Protein AF-0000000079764089 (afdb_homodimer)

Solvent-accessible surface area (backbone atoms only — not comparable to full-atom values): 18444 Å² total; per-residue (Å²): 128,90,67,91,60,92,63,57,72,70,53,46,52,48,50,56,47,47,70,35,76,84,56,57,68,67,60,53,52,52,56,61,69,64,58,82,75,56,68,68,61,50,47,52,53,48,50,48,49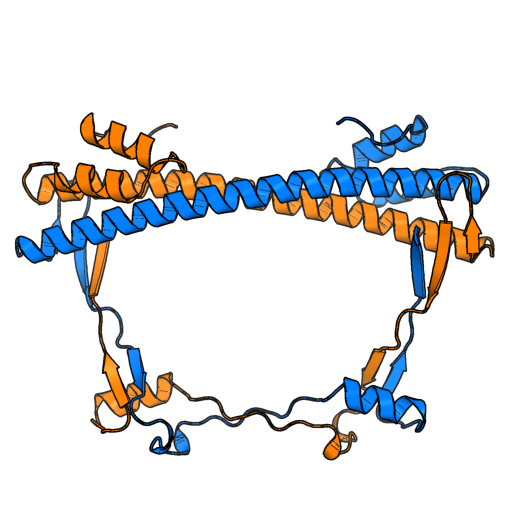,35,50,47,40,49,51,52,38,49,54,51,49,53,50,43,53,52,50,50,54,48,34,51,46,26,52,50,44,34,50,49,50,50,52,50,50,44,50,52,25,57,75,71,67,53,49,64,54,68,58,99,85,38,35,40,38,61,38,74,43,79,68,40,78,43,78,70,32,73,88,71,56,62,68,89,41,45,42,82,42,74,60,40,74,38,60,68,62,47,46,62,48,43,75,81,43,86,53,84,36,38,49,77,47,67,52,70,42,72,44,78,84,127,90,66,90,59,92,62,56,71,71,53,46,52,49,49,55,46,47,69,34,76,81,56,57,67,68,61,52,50,51,56,61,69,65,58,83,75,57,68,69,59,49,49,51,53,48,50,49,49,36,52,48,41,49,50,50,37,49,53,51,48,54,49,41,53,51,50,51,54,47,36,50,46,27,52,50,46,32,50,49,52,50,52,49,48,43,50,52,26,59,74,70,68,53,50,64,53,68,58,99,84,39,36,39,38,62,40,75,43,80,68,40,78,43,80,70,32,73,90,68,56,63,69,90,42,46,42,81,42,73,58,41,75,38,60,68,63,47,44,62,49,45,74,82,42,87,53,85,36,39,49,76,47,64,54,70,45,72,45,79,85

Organism: NCBI:txid410072

Sequence (322 aa):
MATLYELTEEYRQLLEMMEDDTVDPEVLQDTLEGVDGEIEAKADNCAKLIRELNGVTSVINEEIERLKARKDVISNNADRVKKYLEKAMIDTGKRKFKTALFGFNIQKNPASVVIDQEDKIPEEYWIKQDPKLDKALLKKWLKDNPEDFAHLEQSEGLRIRMATLYELTEEYRQLLEMMEDDTVDPEVLQDTLEGVDGEIEAKADNCAKLIRELNGVTSVINEEIERLKARKDVISNNADRVKKYLEKAMIDTGKRKFKTALFGFNIQKNPASVVIDQEDKIPEEYWIKQDPKLDKALLKKWLKDNPEDFAHLEQSEGLRIR

Structure (mmCIF, N/CA/C/O backbone):
data_AF-0000000079764089-model_v1
#
loop_
_entity.id
_entity.type
_entity.pdbx_description
1 polymer 'Siphovirus Gp157 family protein'
#
loop_
_atom_site.group_PDB
_atom_site.id
_atom_site.type_symbol
_atom_site.label_atom_id
_atom_site.label_alt_id
_atom_site.label_comp_id
_atom_site.label_asym_id
_atom_site.label_entity_id
_atom_site.label_seq_id
_atom_site.pdbx_PDB_ins_code
_atom_site.Cartn_x
_atom_site.Cartn_y
_atom_site.Cartn_z
_atom_site.occupancy
_atom_site.B_iso_or_equiv
_atom_site.auth_seq_id
_atom_site.auth_comp_id
_atom_site.auth_asym_id
_atom_site.auth_atom_id
_atom_site.pdbx_PDB_model_num
ATOM 1 N N . MET A 1 1 ? 24.359 -11.766 -6.41 1 61.53 1 MET A N 1
ATOM 2 C CA . MET A 1 1 ? 24.078 -12.141 -5.027 1 61.53 1 MET A CA 1
ATOM 3 C C . MET A 1 1 ? 24.422 -13.609 -4.781 1 61.53 1 MET A C 1
ATOM 5 O O . MET A 1 1 ? 24.438 -14.414 -5.715 1 61.53 1 MET A O 1
ATOM 9 N N . ALA A 1 2 ? 24.719 -13.844 -3.408 1 60.16 2 ALA A N 1
ATOM 10 C CA . ALA A 1 2 ? 25.078 -15.195 -3.008 1 60.16 2 ALA A CA 1
ATOM 11 C C . ALA A 1 2 ? 23.922 -16.156 -3.225 1 60.16 2 ALA A C 1
ATOM 13 O O . ALA A 1 2 ? 22.781 -15.852 -2.887 1 60.16 2 ALA A O 1
ATOM 14 N N . THR A 1 3 ? 24.188 -17.062 -4.176 1 73.94 3 THR A N 1
ATOM 15 C CA . THR A 1 3 ? 23.125 -18.016 -4.5 1 73.94 3 THR A CA 1
ATOM 16 C C . THR A 1 3 ? 22.938 -19.031 -3.377 1 73.94 3 THR A C 1
ATOM 18 O O . THR A 1 3 ? 23.891 -19.391 -2.701 1 73.94 3 THR A O 1
ATOM 21 N N . LEU A 1 4 ? 21.734 -19.328 -3.033 1 74.5 4 LEU A N 1
ATOM 22 C CA . LEU A 1 4 ? 21.359 -20.328 -2.051 1 74.5 4 LEU A CA 1
ATOM 23 C C . LEU A 1 4 ? 21.703 -21.734 -2.547 1 74.5 4 LEU A C 1
ATOM 25 O O . LEU A 1 4 ? 22.062 -22.609 -1.751 1 74.5 4 LEU A O 1
ATOM 29 N N . TYR A 1 5 ? 21.766 -21.828 -3.969 1 84.56 5 TYR A N 1
ATOM 30 C CA . TYR A 1 5 ? 21.953 -23.156 -4.562 1 84.56 5 TYR A CA 1
ATOM 31 C C . TYR A 1 5 ? 22.984 -23.094 -5.684 1 84.56 5 TYR A C 1
ATOM 33 O O . TYR A 1 5 ? 23.25 -22.031 -6.254 1 84.56 5 TYR A O 1
ATOM 41 N N . GLU A 1 6 ? 23.547 -24.266 -5.891 1 87.81 6 GLU A N 1
ATOM 42 C CA . GLU A 1 6 ? 24.375 -24.406 -7.082 1 87.81 6 GLU A CA 1
ATOM 43 C C . GLU A 1 6 ? 23.516 -24.609 -8.328 1 87.81 6 GLU A C 1
ATOM 45 O O . GLU A 1 6 ? 22.703 -25.531 -8.391 1 87.81 6 GLU A O 1
ATOM 50 N N . LEU A 1 7 ? 23.703 -23.688 -9.219 1 88.81 7 LEU A N 1
ATOM 51 C CA . LEU A 1 7 ? 22.953 -23.75 -10.469 1 88.81 7 LEU A CA 1
ATOM 52 C C . LEU A 1 7 ? 23.859 -24.141 -11.633 1 88.81 7 LEU A C 1
ATOM 54 O O . LEU A 1 7 ? 25.047 -23.828 -11.617 1 88.81 7 LEU A O 1
ATOM 58 N N . THR A 1 8 ? 23.266 -24.906 -12.555 1 87.56 8 THR A N 1
ATOM 59 C CA . THR A 1 8 ? 24.016 -25.125 -13.789 1 87.56 8 THR A CA 1
ATOM 60 C C . THR A 1 8 ? 24.25 -23.797 -14.523 1 87.56 8 THR A C 1
ATOM 62 O O . THR A 1 8 ? 23.609 -22.797 -14.219 1 87.56 8 THR A O 1
ATOM 65 N N . GLU A 1 9 ? 25.141 -23.812 -15.453 1 87.44 9 GLU A N 1
ATOM 66 C CA . GLU A 1 9 ? 25.469 -22.594 -16.188 1 87.44 9 GLU A CA 1
ATOM 67 C C . GLU A 1 9 ? 24.234 -22 -16.875 1 87.44 9 GLU A C 1
ATOM 69 O O . GLU A 1 9 ? 24.016 -20.797 -16.828 1 87.44 9 GLU A O 1
ATOM 74 N N . GLU A 1 10 ? 23.422 -22.859 -17.438 1 86.94 10 GLU A N 1
ATOM 75 C CA . GLU A 1 10 ? 22.234 -22.406 -18.156 1 86.94 10 GLU A CA 1
ATOM 76 C C . GLU A 1 10 ? 21.25 -21.734 -17.219 1 86.94 10 GLU A C 1
ATOM 78 O O . GLU A 1 10 ? 20.719 -20.672 -17.531 1 86.94 10 GLU A O 1
ATOM 83 N N . TYR A 1 11 ? 21.125 -22.266 -16.062 1 90 11 TYR A N 1
ATOM 84 C CA . TYR A 1 11 ? 20.156 -21.734 -15.117 1 90 11 TYR A CA 1
ATOM 85 C C . TYR A 1 11 ? 20.703 -20.5 -14.398 1 90 11 TYR A C 1
ATOM 87 O O . TYR A 1 11 ? 19.953 -19.625 -13.969 1 90 11 TYR A O 1
ATOM 95 N N . ARG A 1 12 ? 22 -20.469 -14.328 1 90.62 12 ARG A N 1
ATOM 96 C CA . ARG A 1 12 ? 22.625 -19.266 -13.781 1 90.62 12 ARG A CA 1
ATOM 97 C C . ARG A 1 12 ? 22.391 -18.062 -14.688 1 90.62 12 ARG A C 1
ATOM 99 O O . ARG A 1 12 ? 22.094 -16.969 -14.211 1 90.62 12 ARG A O 1
ATOM 106 N N . GLN A 1 13 ? 22.516 -18.297 -15.961 1 89.94 13 GLN A N 1
ATOM 107 C CA . GLN A 1 13 ? 22.234 -17.234 -16.922 1 89.94 13 GLN A CA 1
ATOM 108 C C . GLN A 1 13 ? 20.781 -16.812 -16.875 1 89.94 13 GLN A C 1
ATOM 110 O O . GLN A 1 13 ? 20.469 -15.617 -16.938 1 89.94 13 GLN A O 1
ATOM 115 N N . LEU A 1 14 ? 19.953 -17.766 -16.781 1 91.38 14 LEU A N 1
ATOM 116 C CA . LEU A 1 14 ? 18.531 -17.484 -16.688 1 91.38 14 LEU A CA 1
ATOM 117 C C . LEU A 1 14 ? 18.219 -16.656 -15.445 1 91.38 14 LEU A C 1
ATOM 119 O O . LEU A 1 14 ? 17.422 -15.719 -15.516 1 91.38 14 LEU A O 1
ATOM 123 N N . LEU A 1 15 ? 18.859 -17.016 -14.383 1 93 15 LEU A N 1
ATOM 124 C CA . LEU A 1 15 ? 18.672 -16.266 -13.141 1 93 15 LEU A CA 1
ATOM 125 C C . LEU A 1 15 ? 19.062 -14.797 -13.328 1 93 15 LEU A C 1
ATOM 127 O O . LEU A 1 15 ? 18.312 -13.898 -12.922 1 93 15 LEU A O 1
ATOM 131 N N . GLU A 1 16 ? 20.109 -14.609 -13.945 1 92.69 16 GLU A N 1
ATOM 132 C CA . GLU A 1 16 ? 20.594 -13.25 -14.188 1 92.69 16 GLU A CA 1
ATOM 133 C C . GLU A 1 16 ? 19.609 -12.469 -15.055 1 92.69 16 GLU A C 1
ATOM 135 O O . GLU A 1 16 ? 19.312 -11.305 -14.773 1 92.69 16 GLU A O 1
ATOM 140 N N . MET A 1 17 ? 19.109 -13.125 -16.016 1 92.56 17 MET A N 1
ATOM 141 C CA . MET A 1 17 ? 18.156 -12.492 -16.906 1 92.56 17 MET A CA 1
ATOM 142 C C . MET A 1 17 ? 16.859 -12.172 -16.172 1 92.56 17 MET A C 1
ATOM 144 O O . MET A 1 17 ? 16.25 -11.117 -16.391 1 92.56 17 MET A O 1
ATOM 148 N N . MET A 1 18 ? 16.438 -13.016 -15.273 1 93.62 18 MET A N 1
ATOM 149 C CA . MET A 1 18 ? 15.148 -12.898 -14.594 1 93.62 18 MET A CA 1
ATOM 150 C C . MET A 1 18 ? 15.203 -11.844 -13.492 1 93.62 18 MET A C 1
ATOM 152 O O . MET A 1 18 ? 14.172 -11.336 -13.055 1 93.62 18 MET A O 1
ATOM 156 N N . GLU A 1 19 ? 16.438 -11.586 -13.125 1 92.56 19 GLU A N 1
ATOM 157 C CA . GLU A 1 19 ? 16.625 -10.531 -12.133 1 92.56 19 GLU A CA 1
ATOM 158 C C . GLU A 1 19 ? 16.672 -9.156 -12.789 1 92.56 19 GLU A C 1
ATOM 160 O O . GLU A 1 19 ? 16.547 -8.133 -12.117 1 92.56 19 GLU A O 1
ATOM 165 N N . ASP A 1 20 ? 16.891 -9.305 -14.047 1 88.38 20 ASP A N 1
ATOM 166 C CA . ASP A 1 20 ? 16.953 -8.078 -14.828 1 88.38 20 ASP A CA 1
ATOM 167 C C . ASP A 1 20 ? 15.562 -7.668 -15.32 1 88.38 20 ASP A C 1
ATOM 169 O O . ASP A 1 20 ? 14.984 -8.336 -16.172 1 88.38 20 ASP A O 1
ATOM 173 N N . ASP A 1 21 ? 15.117 -6.559 -14.945 1 82.31 21 ASP A N 1
ATOM 174 C CA . ASP A 1 21 ? 13.734 -6.156 -15.211 1 82.31 21 ASP A CA 1
ATOM 175 C C . ASP A 1 21 ? 13.602 -5.559 -16.609 1 82.31 21 ASP A C 1
ATOM 177 O O . ASP A 1 21 ? 12.508 -5.148 -17 1 82.31 21 ASP A O 1
ATOM 181 N N . THR A 1 22 ? 14.68 -5.543 -17.344 1 86.75 22 THR A N 1
ATOM 182 C CA . THR A 1 22 ? 14.625 -4.992 -18.688 1 86.75 22 THR A CA 1
ATOM 183 C C . THR A 1 22 ? 14.477 -6.105 -19.719 1 86.75 22 THR A C 1
ATOM 185 O O . THR A 1 22 ? 14.266 -5.836 -20.906 1 86.75 22 THR A O 1
ATOM 188 N N . VAL A 1 23 ? 14.516 -7.355 -19.234 1 87.94 23 VAL A N 1
ATOM 189 C CA . VAL A 1 23 ? 14.453 -8.484 -20.141 1 87.94 23 VAL A CA 1
ATOM 190 C C . VAL A 1 23 ? 13 -8.836 -20.453 1 87.94 23 VAL A C 1
ATOM 192 O O . VAL A 1 23 ? 12.172 -8.898 -19.547 1 87.94 23 VAL A O 1
ATOM 195 N N . ASP A 1 24 ? 12.719 -9.094 -21.641 1 88.19 24 ASP A N 1
ATOM 196 C CA . ASP A 1 24 ? 11.391 -9.477 -22.109 1 88.19 24 ASP A CA 1
ATOM 197 C C . ASP A 1 24 ? 11 -10.859 -21.578 1 88.19 24 ASP A C 1
ATOM 199 O O . ASP A 1 24 ? 11.719 -11.836 -21.797 1 88.19 24 ASP A O 1
ATOM 203 N N . PRO A 1 25 ? 9.867 -10.938 -21.047 1 85.44 25 PRO A N 1
ATOM 204 C CA . PRO A 1 25 ? 9.406 -12.211 -20.484 1 85.44 25 PRO A CA 1
ATOM 205 C C . PRO A 1 25 ? 9.312 -13.312 -21.531 1 85.44 25 PRO A C 1
ATOM 207 O O . PRO A 1 25 ? 9.477 -14.492 -21.219 1 85.44 25 PRO A O 1
ATOM 210 N N . GLU A 1 26 ? 9.07 -12.953 -22.766 1 87.12 26 GLU A N 1
ATOM 211 C CA . GLU A 1 26 ? 8.969 -13.953 -23.828 1 87.12 26 GLU A CA 1
ATOM 212 C C . GLU A 1 26 ? 10.312 -14.625 -24.078 1 87.12 26 GLU A C 1
ATOM 214 O O . GLU A 1 26 ? 10.375 -15.812 -24.375 1 87.12 26 GLU A O 1
ATOM 219 N N . VAL A 1 27 ? 11.344 -13.836 -23.984 1 86.06 27 VAL A N 1
ATOM 220 C CA . VAL A 1 27 ? 12.695 -14.367 -24.156 1 86.06 27 VAL A CA 1
ATOM 221 C C . VAL A 1 27 ? 13.008 -15.367 -23.047 1 86.06 27 VAL A C 1
ATOM 223 O O . VAL A 1 27 ? 13.586 -16.422 -23.297 1 8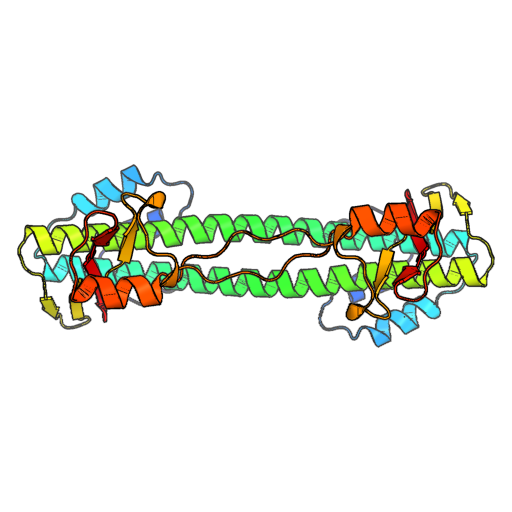6.06 27 VAL A O 1
ATOM 226 N N . LEU A 1 28 ? 12.539 -15.141 -21.906 1 86.94 28 LEU A N 1
ATOM 227 C CA . LEU A 1 28 ? 12.773 -15.992 -20.75 1 86.94 28 LEU A CA 1
ATOM 228 C C . LEU A 1 28 ? 12.062 -17.328 -20.906 1 86.94 28 LEU A C 1
ATOM 230 O O . LEU A 1 28 ? 12.633 -18.391 -20.625 1 86.94 28 LEU A O 1
ATOM 234 N N . GLN A 1 29 ? 10.852 -17.219 -21.438 1 85.94 29 GLN A N 1
ATOM 235 C CA . GLN A 1 29 ? 10.047 -18.422 -21.641 1 85.94 29 GLN A CA 1
ATOM 236 C C . GLN A 1 29 ? 10.695 -19.344 -22.656 1 85.94 29 GLN A C 1
ATOM 238 O O . GLN A 1 29 ? 10.758 -20.562 -22.453 1 85.94 29 GLN A O 1
ATOM 243 N N . ASP A 1 30 ? 11.258 -18.781 -23.688 1 87.06 30 ASP A N 1
ATOM 244 C CA . ASP A 1 30 ? 11.898 -19.562 -24.734 1 87.06 30 ASP A CA 1
ATOM 245 C C . ASP A 1 30 ? 13.141 -20.266 -24.219 1 87.06 30 ASP A C 1
ATOM 247 O O . ASP A 1 30 ? 13.391 -21.422 -24.547 1 87.06 30 ASP A O 1
ATOM 251 N N . THR A 1 31 ? 13.891 -19.547 -23.406 1 84.56 31 THR A N 1
ATOM 252 C CA . THR A 1 31 ? 15.109 -20.125 -22.828 1 84.56 31 THR A CA 1
ATOM 253 C C . THR A 1 31 ? 14.773 -21.281 -21.891 1 84.56 31 THR A C 1
ATOM 255 O O . THR A 1 31 ? 15.398 -22.328 -21.938 1 84.56 31 THR A O 1
ATOM 258 N N . LEU A 1 32 ? 13.719 -21.094 -21.156 1 86.94 32 LEU A N 1
ATOM 259 C CA . LEU A 1 32 ? 13.273 -22.094 -20.203 1 86.94 32 LEU A CA 1
ATOM 260 C C . LEU A 1 32 ? 12.797 -23.359 -20.906 1 86.94 32 LEU A C 1
ATOM 262 O O . LEU A 1 32 ? 13.133 -24.469 -20.5 1 86.94 32 LEU A O 1
ATOM 266 N N . GLU A 1 33 ? 12.062 -23.172 -22.031 1 87.31 33 GLU A N 1
ATOM 267 C CA . GLU A 1 33 ? 11.492 -24.297 -22.781 1 87.31 33 GLU A CA 1
ATOM 268 C C . GLU A 1 33 ? 12.57 -25.016 -23.578 1 87.31 33 GLU A C 1
ATOM 270 O O . GLU A 1 33 ? 12.383 -26.172 -23.984 1 87.31 33 GLU A O 1
ATOM 275 N N . GLY A 1 34 ? 13.648 -24.312 -23.797 1 83.94 34 GLY A N 1
ATOM 276 C CA . GLY A 1 34 ? 14.711 -24.875 -24.625 1 83.94 34 GLY A CA 1
ATOM 277 C C . GLY A 1 34 ? 15.664 -25.766 -23.844 1 83.94 34 GLY A C 1
ATOM 278 O O . GLY A 1 34 ? 16.516 -26.422 -24.422 1 83.94 34 GLY A O 1
ATOM 279 N N . VAL A 1 35 ? 15.438 -25.781 -22.562 1 79.06 35 VAL A N 1
ATOM 280 C CA . VAL A 1 35 ? 16.328 -26.594 -21.734 1 79.06 35 VAL A CA 1
ATOM 281 C C . VAL A 1 35 ? 15.906 -28.062 -21.797 1 79.06 35 VAL A C 1
ATOM 283 O O . VAL A 1 35 ? 14.727 -28.375 -21.656 1 79.06 35 VAL A O 1
ATOM 286 N N . ASP A 1 36 ? 16.859 -28.938 -22.172 1 79.69 36 ASP A N 1
ATOM 287 C CA . ASP A 1 36 ? 16.594 -30.375 -22.266 1 79.69 36 ASP A CA 1
ATOM 288 C C . ASP A 1 36 ? 16.906 -31.078 -20.938 1 79.69 36 ASP A C 1
ATOM 290 O O . ASP A 1 36 ? 17.609 -30.531 -20.094 1 79.69 36 ASP A O 1
ATOM 294 N N . GLY A 1 37 ? 16.234 -32.312 -20.781 1 83.88 37 GLY A N 1
ATOM 295 C CA . GLY A 1 37 ? 16.531 -33.125 -19.609 1 83.88 37 GLY A CA 1
ATOM 296 C C . GLY A 1 37 ? 15.336 -33.875 -19.078 1 83.88 37 GLY A C 1
ATOM 297 O O . GLY A 1 37 ? 14.211 -33.656 -19.547 1 83.88 37 GLY A O 1
ATOM 298 N N . GLU A 1 38 ? 15.688 -34.812 -18.172 1 91.88 38 GLU A N 1
ATOM 299 C CA . GLU A 1 38 ? 14.641 -35.531 -17.484 1 91.88 38 GLU A CA 1
ATOM 300 C C . GLU A 1 38 ? 13.836 -34.625 -16.562 1 91.88 38 GLU A C 1
ATOM 302 O O . GLU A 1 38 ? 14.352 -33.625 -16.078 1 91.88 38 GLU A O 1
ATOM 307 N N . ILE A 1 39 ? 12.617 -34.906 -16.375 1 94.56 39 ILE A N 1
ATOM 308 C CA . ILE A 1 39 ? 11.688 -34.062 -15.633 1 94.56 39 ILE A CA 1
ATOM 309 C C . ILE A 1 39 ? 12.227 -33.812 -14.227 1 94.56 39 ILE A C 1
ATOM 311 O O . ILE A 1 39 ? 12.086 -32.719 -13.688 1 94.56 39 ILE A O 1
ATOM 315 N N . GLU A 1 40 ? 12.875 -34.781 -13.617 1 95.88 40 GLU A N 1
ATOM 316 C CA . GLU A 1 40 ? 13.406 -34.625 -12.258 1 95.88 40 GLU A CA 1
ATOM 317 C C . GLU A 1 40 ? 14.508 -33.562 -12.211 1 95.88 40 GLU A C 1
ATOM 319 O O . GLU A 1 40 ? 14.562 -32.75 -11.281 1 95.88 40 GLU A O 1
ATOM 324 N N . ALA A 1 41 ? 15.352 -33.625 -13.188 1 93.31 41 ALA A N 1
ATOM 325 C CA . ALA A 1 41 ? 16.438 -32.656 -13.273 1 93.31 41 ALA A CA 1
ATOM 326 C C . ALA A 1 41 ? 15.891 -31.25 -13.539 1 93.31 41 ALA A C 1
ATOM 328 O O . ALA A 1 41 ? 16.328 -30.281 -12.914 1 93.31 41 ALA A O 1
ATOM 329 N N . LYS A 1 42 ? 14.93 -31.172 -14.43 1 93.5 42 LYS A N 1
ATOM 330 C CA . LYS A 1 42 ? 14.297 -29.891 -14.734 1 93.5 42 LYS A CA 1
ATOM 331 C C . LYS A 1 42 ? 13.602 -29.312 -13.508 1 93.5 42 LYS A C 1
ATOM 333 O O . LYS A 1 42 ? 13.727 -28.125 -13.227 1 93.5 42 LYS A O 1
ATOM 338 N N . ALA A 1 43 ? 12.93 -30.156 -12.836 1 96.94 43 ALA A N 1
ATOM 339 C CA . ALA A 1 43 ? 12.18 -29.734 -11.664 1 96.94 43 ALA A CA 1
ATOM 340 C C . ALA A 1 43 ? 13.109 -29.188 -10.578 1 96.94 43 ALA A C 1
ATOM 342 O O . ALA A 1 43 ? 12.844 -28.141 -10 1 96.94 43 ALA A O 1
ATOM 343 N N . ASP A 1 44 ? 14.172 -29.844 -10.312 1 96 44 ASP A N 1
ATOM 344 C CA . ASP A 1 44 ? 15.133 -29.406 -9.312 1 96 44 ASP A CA 1
ATOM 345 C C . ASP A 1 44 ? 15.695 -28.031 -9.672 1 96 44 ASP A C 1
ATOM 347 O O . ASP A 1 44 ? 15.766 -27.141 -8.82 1 96 44 ASP A O 1
ATOM 351 N N . ASN A 1 45 ? 16.094 -27.875 -10.906 1 94.56 45 ASN A N 1
ATOM 352 C CA . ASN A 1 45 ? 16.672 -26.609 -11.344 1 94.56 45 ASN A CA 1
ATOM 353 C C . ASN A 1 45 ? 15.648 -25.484 -11.297 1 94.56 45 ASN A C 1
ATOM 355 O O . ASN A 1 45 ? 15.977 -24.359 -10.914 1 94.56 45 ASN A O 1
ATOM 359 N N . CYS A 1 46 ? 14.445 -25.766 -11.672 1 96.19 46 CYS A N 1
ATOM 360 C CA . CYS A 1 46 ? 13.391 -24.766 -11.586 1 96.19 46 CYS A CA 1
ATOM 361 C C . CYS A 1 46 ? 13.125 -24.375 -10.141 1 96.19 46 CYS A C 1
ATOM 363 O O . CYS A 1 46 ? 12.961 -23.188 -9.836 1 96.19 46 CYS A O 1
ATOM 365 N N . ALA A 1 47 ? 13.109 -25.328 -9.273 1 97.62 47 ALA A N 1
ATOM 366 C CA . ALA A 1 47 ? 12.883 -25.062 -7.859 1 97.62 47 ALA A CA 1
ATOM 367 C C . ALA A 1 47 ? 13.977 -24.172 -7.285 1 97.62 47 ALA A C 1
ATOM 369 O O . ALA A 1 47 ? 13.695 -23.219 -6.547 1 97.62 47 ALA A O 1
ATOM 370 N N . LYS A 1 48 ? 15.203 -24.578 -7.652 1 96.81 48 LYS A N 1
ATOM 371 C CA . LYS A 1 48 ? 16.312 -23.75 -7.215 1 96.81 48 LYS A CA 1
ATOM 372 C C . LYS A 1 48 ? 16.188 -22.312 -7.727 1 96.81 48 LYS A C 1
ATOM 374 O O . LYS A 1 48 ? 16.422 -21.359 -6.984 1 96.81 48 LYS A O 1
ATOM 379 N N . LEU A 1 49 ? 15.82 -22.172 -8.969 1 95.69 49 LEU A N 1
ATOM 380 C CA . LEU A 1 49 ? 15.633 -20.859 -9.586 1 95.69 49 LEU A CA 1
ATOM 381 C C . LEU A 1 49 ? 14.562 -20.062 -8.859 1 95.69 49 LEU A C 1
ATOM 383 O O . LEU A 1 49 ? 14.766 -18.891 -8.523 1 95.69 49 LEU A O 1
ATOM 387 N N . ILE A 1 50 ? 13.461 -20.641 -8.594 1 97.31 50 ILE A N 1
ATOM 388 C CA . ILE A 1 50 ? 12.344 -20 -7.91 1 97.31 50 ILE A CA 1
ATOM 389 C C . ILE A 1 50 ? 12.789 -19.531 -6.523 1 97.31 50 ILE A C 1
ATOM 391 O O . ILE A 1 50 ? 12.492 -18.406 -6.121 1 97.31 50 ILE A O 1
ATOM 395 N N . ARG A 1 51 ? 13.508 -20.422 -5.836 1 96.94 51 ARG A N 1
ATOM 396 C CA . ARG A 1 51 ? 13.992 -20.078 -4.504 1 96.94 51 ARG A CA 1
ATOM 397 C C . ARG A 1 51 ? 14.93 -18.875 -4.555 1 96.94 51 ARG A C 1
ATOM 399 O O . ARG A 1 51 ? 14.875 -18 -3.688 1 96.94 51 ARG A O 1
ATOM 406 N N . GLU A 1 52 ? 15.797 -18.906 -5.547 1 96.75 52 GLU A N 1
ATOM 407 C CA . GLU A 1 52 ? 16.719 -17.781 -5.711 1 96.75 52 GLU A CA 1
ATOM 408 C C . GLU A 1 52 ? 15.961 -16.484 -5.969 1 96.75 52 GLU A C 1
ATOM 410 O O . GLU A 1 52 ? 16.25 -15.453 -5.348 1 96.75 52 GLU A O 1
ATOM 415 N N . LEU A 1 53 ? 15.039 -16.531 -6.828 1 96.69 53 LEU A N 1
ATOM 416 C CA . LEU A 1 53 ? 14.258 -15.344 -7.176 1 96.69 53 LEU A CA 1
ATOM 417 C C . LEU A 1 53 ? 13.469 -14.844 -5.969 1 96.69 53 LEU A C 1
ATOM 419 O O . LEU A 1 53 ? 13.398 -13.633 -5.727 1 96.69 53 LEU A O 1
ATOM 423 N N . ASN A 1 54 ? 12.93 -15.758 -5.219 1 97.06 54 ASN A N 1
ATOM 424 C CA . ASN A 1 54 ? 12.195 -15.383 -4.016 1 97.06 54 ASN A CA 1
ATOM 425 C C . ASN A 1 54 ? 13.109 -14.758 -2.969 1 97.06 54 ASN A C 1
ATOM 427 O O . ASN A 1 54 ? 12.703 -13.875 -2.223 1 97.06 54 ASN A O 1
ATOM 431 N N . GLY A 1 55 ? 14.305 -15.32 -2.906 1 95.44 55 GLY A N 1
ATOM 432 C CA . GLY A 1 55 ? 15.305 -14.711 -2.043 1 95.44 55 GLY A CA 1
ATOM 433 C C . GLY A 1 55 ? 15.578 -13.258 -2.391 1 95.44 55 GLY A C 1
ATOM 434 O O . GLY A 1 55 ? 15.641 -12.406 -1.503 1 95.44 55 GLY A O 1
ATOM 435 N N . VAL A 1 56 ? 15.664 -13.016 -3.65 1 95 56 VAL A N 1
ATOM 436 C CA . VAL A 1 56 ? 15.898 -11.664 -4.129 1 95 56 VAL A CA 1
ATOM 437 C C . VAL A 1 56 ? 14.719 -10.766 -3.762 1 95 56 VAL A C 1
ATOM 439 O O . VAL A 1 56 ? 14.898 -9.672 -3.223 1 95 56 VAL A O 1
ATOM 442 N N . THR A 1 57 ? 13.516 -11.234 -4.031 1 97.12 57 THR A N 1
ATOM 443 C CA . THR A 1 57 ? 12.32 -10.445 -3.756 1 97.12 57 THR A CA 1
ATOM 444 C C . THR A 1 57 ? 12.188 -10.164 -2.262 1 97.12 57 THR A C 1
ATOM 446 O O . THR A 1 57 ? 11.75 -9.078 -1.867 1 97.12 57 THR A O 1
ATOM 449 N N . SER A 1 58 ? 12.586 -11.102 -1.45 1 97.62 58 SER A N 1
ATOM 450 C CA . SER A 1 58 ? 12.539 -10.922 -0.003 1 97.62 58 SER A CA 1
ATOM 451 C C . SER A 1 58 ? 13.469 -9.797 0.444 1 97.62 58 SER A C 1
ATOM 453 O O . SER A 1 58 ? 13.094 -8.977 1.282 1 97.62 58 SER A O 1
ATOM 455 N N . VAL A 1 59 ? 14.641 -9.82 -0.133 1 96.75 59 VAL A N 1
ATOM 456 C CA . VAL A 1 59 ? 15.625 -8.797 0.206 1 96.75 59 VAL A CA 1
ATOM 457 C C . VAL A 1 59 ? 15.117 -7.422 -0.229 1 96.75 59 VAL A C 1
ATOM 459 O O . VAL A 1 59 ? 15.219 -6.449 0.522 1 96.75 59 VAL A O 1
ATOM 462 N N . ILE A 1 60 ? 14.539 -7.371 -1.42 1 97.81 60 ILE A N 1
ATOM 463 C CA . ILE A 1 60 ? 14 -6.117 -1.935 1 97.81 60 ILE A CA 1
ATOM 464 C C . ILE A 1 60 ? 12.867 -5.633 -1.027 1 97.81 60 ILE A C 1
ATOM 466 O O . ILE A 1 60 ? 12.805 -4.449 -0.692 1 97.81 60 ILE A O 1
ATOM 470 N N . ASN A 1 61 ? 12.047 -6.539 -0.617 1 98.38 61 ASN A N 1
ATOM 471 C CA . ASN A 1 61 ? 10.93 -6.188 0.254 1 98.38 61 ASN A CA 1
ATOM 472 C C . ASN A 1 61 ? 11.414 -5.629 1.59 1 98.38 61 ASN A C 1
ATOM 474 O O . ASN A 1 61 ? 10.836 -4.676 2.115 1 98.38 61 ASN A O 1
ATOM 478 N N . GLU A 1 62 ? 12.414 -6.242 2.15 1 98.38 62 GLU A N 1
ATOM 479 C CA . GLU A 1 62 ? 12.984 -5.738 3.393 1 98.38 62 GLU A CA 1
ATOM 480 C C . GLU A 1 62 ? 13.484 -4.305 3.229 1 98.38 62 GLU A C 1
ATOM 482 O O . GLU A 1 62 ? 13.297 -3.471 4.117 1 98.38 62 GLU A O 1
ATOM 487 N N . GLU A 1 63 ? 14.094 -4.039 2.09 1 98.44 63 GLU A N 1
ATOM 488 C CA . GLU A 1 63 ? 14.578 -2.689 1.823 1 98.44 63 GLU A CA 1
ATOM 489 C C . GLU A 1 63 ? 13.422 -1.707 1.667 1 98.44 63 GLU A C 1
ATOM 491 O O . GLU A 1 63 ? 13.492 -0.576 2.152 1 98.44 63 GLU A O 1
ATOM 496 N N . ILE A 1 64 ? 12.383 -2.131 1.016 1 98.69 64 ILE A N 1
ATOM 497 C CA . ILE A 1 64 ? 11.211 -1.288 0.841 1 98.69 64 ILE A CA 1
ATOM 498 C C . ILE A 1 64 ? 10.633 -0.914 2.207 1 98.69 64 ILE A C 1
ATOM 500 O O . ILE A 1 64 ? 10.32 0.252 2.453 1 98.69 64 ILE A O 1
ATOM 504 N N . GLU A 1 65 ? 10.578 -1.87 3.072 1 98.56 65 GLU A N 1
ATOM 505 C CA . GLU A 1 65 ? 10.039 -1.622 4.406 1 98.56 65 GLU A CA 1
ATOM 506 C C . GLU A 1 65 ? 10.93 -0.665 5.191 1 98.56 65 GLU A C 1
ATOM 508 O O . GLU A 1 65 ? 10.438 0.199 5.918 1 98.56 65 GLU A O 1
ATOM 513 N N . ARG A 1 66 ? 12.227 -0.847 5.008 1 97.69 66 ARG A N 1
ATOM 514 C CA . ARG A 1 66 ? 13.18 0.051 5.656 1 97.69 66 ARG A CA 1
ATOM 515 C C . ARG A 1 66 ? 13.008 1.481 5.152 1 97.69 66 ARG A C 1
ATOM 517 O O . ARG A 1 66 ? 12.984 2.424 5.949 1 97.69 66 ARG A O 1
ATOM 524 N N . LEU A 1 67 ? 12.883 1.657 3.928 1 98.12 67 LEU A N 1
ATOM 525 C CA . LEU A 1 67 ? 12.742 2.975 3.316 1 98.12 67 LEU A CA 1
ATOM 526 C C . LEU A 1 67 ? 11.414 3.613 3.703 1 98.12 67 LEU A C 1
ATOM 528 O O . LEU A 1 67 ? 11.344 4.824 3.934 1 98.12 67 LEU A O 1
ATOM 532 N N . LYS A 1 68 ? 10.352 2.785 3.77 1 98.12 68 LYS A N 1
ATOM 533 C CA . LYS A 1 68 ? 9.047 3.295 4.191 1 98.12 68 LYS A CA 1
ATOM 534 C C . LYS A 1 68 ? 9.109 3.844 5.613 1 98.12 68 LYS A C 1
ATOM 536 O O . LYS A 1 68 ? 8.562 4.914 5.895 1 98.12 68 LYS A O 1
ATOM 541 N N . ALA A 1 69 ? 9.766 3.096 6.484 1 96.94 69 ALA A N 1
ATOM 542 C CA . ALA A 1 69 ? 9.914 3.537 7.867 1 96.94 69 ALA A CA 1
ATOM 543 C C . ALA A 1 69 ? 10.672 4.859 7.941 1 96.94 69 ALA A C 1
ATOM 545 O O . ALA A 1 69 ? 10.281 5.766 8.688 1 96.94 69 ALA A O 1
ATOM 546 N N . ARG A 1 70 ? 11.734 4.969 7.18 1 96.56 70 ARG A N 1
ATOM 547 C CA . ARG A 1 70 ? 12.523 6.195 7.125 1 96.56 70 ARG A CA 1
ATOM 548 C C . ARG A 1 70 ? 11.695 7.359 6.594 1 96.56 70 ARG A C 1
ATOM 550 O O . ARG A 1 70 ? 11.719 8.453 7.16 1 96.56 70 ARG A O 1
ATOM 557 N N . LYS A 1 71 ? 10.953 7.094 5.551 1 97.44 71 LYS A N 1
ATOM 558 C CA . LYS A 1 71 ? 10.102 8.109 4.953 1 97.44 71 LYS A CA 1
ATOM 559 C C . LYS A 1 71 ? 9.07 8.625 5.957 1 97.44 71 LYS A C 1
ATOM 561 O O . LYS A 1 71 ? 8.836 9.828 6.055 1 97.44 71 LYS A O 1
ATOM 566 N N . ASP A 1 72 ? 8.492 7.719 6.691 1 96.81 72 ASP A N 1
ATOM 567 C CA . ASP A 1 72 ? 7.461 8.078 7.664 1 96.81 72 ASP A CA 1
ATOM 568 C C . ASP A 1 72 ? 8.023 8.984 8.758 1 96.81 72 ASP A C 1
ATOM 570 O O . ASP A 1 72 ? 7.391 9.969 9.141 1 96.81 72 ASP A O 1
ATOM 574 N N . VAL A 1 73 ? 9.203 8.648 9.219 1 95.38 73 VAL A N 1
ATOM 575 C CA . VAL A 1 73 ? 9.828 9.438 10.273 1 95.38 73 VAL A CA 1
ATOM 576 C C . VAL A 1 73 ? 10.102 10.852 9.758 1 95.38 73 VAL A C 1
ATOM 578 O O . VAL A 1 73 ? 9.773 11.836 10.43 1 95.38 73 VAL A O 1
ATOM 581 N N . ILE A 1 74 ? 10.602 10.953 8.594 1 96 74 ILE A N 1
ATOM 582 C CA . ILE A 1 74 ? 10.977 12.25 8.031 1 96 74 ILE A CA 1
ATOM 583 C C . ILE A 1 74 ? 9.719 13.07 7.746 1 96 74 ILE A C 1
ATOM 585 O O . ILE A 1 74 ? 9.672 14.266 8.047 1 96 74 ILE A O 1
ATOM 589 N N . SER A 1 75 ? 8.742 12.367 7.203 1 97.06 75 SER A N 1
ATOM 590 C CA . SER A 1 75 ? 7.473 13.047 6.934 1 97.06 75 SER A CA 1
ATOM 591 C C . SER A 1 75 ? 6.828 13.547 8.227 1 97.06 75 SER A C 1
ATOM 593 O O . SER A 1 75 ? 6.297 14.656 8.266 1 97.06 75 SER A O 1
ATOM 595 N N . ASN A 1 76 ? 6.93 12.766 9.227 1 96.12 76 ASN A N 1
ATOM 596 C CA . ASN A 1 76 ? 6.391 13.164 10.523 1 96.12 76 ASN A CA 1
ATOM 597 C C . ASN A 1 76 ? 7.148 14.352 11.109 1 96.12 76 ASN A C 1
ATOM 599 O O . ASN A 1 76 ? 6.555 15.211 11.766 1 96.12 76 ASN A O 1
ATOM 603 N N . ASN A 1 77 ? 8.445 14.359 10.906 1 95.06 77 ASN A N 1
ATOM 604 C CA . ASN A 1 77 ? 9.242 15.492 11.367 1 95.06 77 ASN A CA 1
ATOM 605 C C . ASN A 1 77 ? 8.852 16.781 10.656 1 95.06 77 ASN A C 1
ATOM 607 O O . ASN A 1 77 ? 8.773 17.844 11.273 1 95.06 77 ASN A O 1
ATOM 611 N N . ALA A 1 78 ? 8.547 16.672 9.391 1 96.06 78 ALA A N 1
ATOM 612 C CA . ALA A 1 78 ? 8.078 17.828 8.641 1 96.06 78 ALA A CA 1
ATOM 613 C C . ALA A 1 78 ? 6.75 18.344 9.188 1 96.06 78 ALA A C 1
ATOM 615 O O . ALA A 1 78 ? 6.555 19.547 9.336 1 96.06 78 ALA A O 1
ATOM 616 N N . ASP A 1 79 ? 5.949 17.422 9.539 1 96.06 79 ASP A N 1
ATOM 617 C CA . ASP A 1 79 ? 4.648 17.766 10.109 1 96.06 79 ASP A CA 1
ATOM 618 C C . ASP A 1 79 ? 4.809 18.453 11.461 1 96.06 79 ASP A C 1
ATOM 620 O O . ASP A 1 79 ? 4.066 19.375 11.789 1 96.06 79 ASP A O 1
ATOM 624 N N . ARG A 1 80 ? 5.766 18.016 12.219 1 94.94 80 ARG A N 1
ATOM 625 C CA . ARG A 1 80 ? 6.039 18.609 13.516 1 94.94 80 ARG A CA 1
ATOM 626 C C . ARG A 1 80 ? 6.516 20.062 13.359 1 94.94 80 ARG A C 1
ATOM 628 O O . ARG A 1 80 ? 6.113 20.938 14.125 1 94.94 80 ARG A O 1
ATOM 635 N N . VAL A 1 81 ? 7.359 20.297 12.445 1 96 81 VAL A N 1
ATOM 636 C CA . VAL A 1 81 ? 7.848 21.641 12.188 1 96 81 VAL A CA 1
ATOM 637 C C . VAL A 1 81 ? 6.684 22.547 11.789 1 96 81 VAL A C 1
ATOM 639 O O . VAL A 1 81 ? 6.582 23.688 12.258 1 96 81 VAL A O 1
ATOM 642 N N . LYS A 1 82 ? 5.844 22 10.961 1 97.25 82 LYS A N 1
ATOM 643 C CA . LYS A 1 82 ? 4.68 22.75 10.516 1 97.25 82 LYS A CA 1
ATOM 644 C C . LYS A 1 82 ? 3.773 23.109 11.695 1 97.25 82 LYS A C 1
ATOM 646 O O . LYS A 1 82 ? 3.322 24.25 11.812 1 97.25 82 LYS A O 1
ATOM 651 N N . LYS A 1 83 ? 3.539 22.172 12.57 1 95.88 83 LYS A N 1
ATOM 652 C CA . LYS A 1 83 ? 2.701 22.406 13.742 1 95.88 83 LYS A CA 1
ATOM 653 C C . LYS A 1 83 ? 3.34 23.422 14.68 1 95.88 83 LYS A C 1
ATOM 655 O O . LYS A 1 83 ? 2.645 24.25 15.273 1 95.88 83 LYS A O 1
ATOM 660 N N . TYR A 1 84 ? 4.633 23.344 14.781 1 95.19 84 TYR A N 1
ATOM 661 C CA . TYR A 1 84 ? 5.371 24.312 15.586 1 95.19 84 TYR A CA 1
ATOM 662 C C . TYR A 1 84 ? 5.188 25.719 15.055 1 95.19 84 TYR A C 1
ATOM 664 O O . TYR A 1 84 ? 4.906 26.656 15.82 1 95.19 84 TYR A O 1
ATOM 672 N N . LEU A 1 85 ? 5.352 25.844 13.805 1 96.88 85 LEU A N 1
ATOM 673 C CA . LEU A 1 85 ? 5.238 27.172 13.188 1 96.88 85 LEU A CA 1
ATOM 674 C C . LEU A 1 85 ? 3.82 27.703 13.312 1 96.88 85 LEU A C 1
ATOM 676 O O . LEU A 1 85 ? 3.627 28.891 13.617 1 96.88 85 LEU A O 1
ATOM 680 N N . GLU A 1 86 ? 2.873 26.812 13.125 1 97.69 86 GLU A N 1
ATOM 681 C CA . GLU A 1 86 ? 1.475 27.188 13.305 1 97.69 86 GLU A CA 1
ATOM 682 C C . GLU A 1 86 ? 1.229 27.75 14.703 1 97.69 86 GLU A C 1
ATOM 684 O O . GLU A 1 86 ? 0.625 28.812 14.852 1 97.69 86 GLU A O 1
ATOM 689 N N . LYS A 1 87 ? 1.71 27.094 15.695 1 95.31 87 LYS A N 1
ATOM 690 C CA . LYS A 1 87 ? 1.564 27.531 17.078 1 95.31 87 LYS A CA 1
ATOM 691 C C . LYS A 1 87 ? 2.266 28.875 17.297 1 95.31 87 LYS A C 1
ATOM 693 O O . LYS A 1 87 ? 1.728 29.75 17.969 1 95.31 87 LYS A O 1
ATOM 698 N N . ALA A 1 88 ? 3.482 29.031 16.75 1 94.88 88 ALA A N 1
ATOM 699 C CA . ALA A 1 88 ? 4.238 30.281 16.891 1 94.88 88 ALA A CA 1
ATOM 700 C C . ALA A 1 88 ? 3.482 31.453 16.266 1 94.88 88 ALA A C 1
ATOM 702 O O . ALA A 1 88 ? 3.445 32.531 16.828 1 94.88 88 ALA A O 1
ATOM 703 N N . MET A 1 89 ? 2.848 31.188 15.133 1 97.38 89 MET A N 1
ATOM 704 C CA . MET A 1 89 ? 2.074 32.219 14.445 1 97.38 89 MET A CA 1
ATOM 705 C C . MET A 1 89 ? 0.855 32.625 15.266 1 97.38 89 MET A C 1
ATOM 707 O O . MET A 1 89 ? 0.557 33.812 15.398 1 97.38 89 MET A O 1
ATOM 711 N N . ILE A 1 90 ? 0.204 31.641 15.883 1 96.5 90 ILE A N 1
ATOM 712 C CA . ILE A 1 90 ? -0.971 31.906 16.703 1 96.5 90 ILE A CA 1
ATOM 713 C C . ILE A 1 90 ? -0.561 32.656 17.984 1 96.5 90 ILE A C 1
ATOM 715 O O . ILE A 1 90 ? -1.188 33.656 18.344 1 96.5 90 ILE A O 1
ATOM 719 N N . ASP A 1 91 ? 0.541 32.281 18.547 1 94.06 91 ASP A N 1
ATOM 720 C CA . ASP A 1 91 ? 1.015 32.875 19.797 1 94.06 91 ASP A CA 1
ATOM 721 C C . ASP A 1 91 ? 1.435 34.312 19.594 1 94.06 91 ASP A C 1
ATOM 723 O O . ASP A 1 91 ? 1.277 35.156 20.5 1 94.06 91 ASP A O 1
ATOM 727 N N . THR A 1 92 ? 1.938 34.656 18.438 1 94.5 92 THR A N 1
ATOM 728 C CA . THR A 1 92 ? 2.424 36 18.156 1 94.5 92 THR A CA 1
ATOM 729 C C . THR A 1 92 ? 1.312 36.844 17.578 1 94.5 92 THR A C 1
ATOM 731 O O . THR A 1 92 ? 1.494 38.062 17.375 1 94.5 92 THR A O 1
ATOM 734 N N . GLY A 1 93 ? 0.205 36.188 17.188 1 95.75 93 GLY A N 1
ATOM 735 C CA . GLY A 1 93 ? -0.933 36.906 16.656 1 95.75 93 GLY A CA 1
ATOM 736 C C . GLY A 1 93 ? -0.798 37.219 15.164 1 95.75 93 GLY A C 1
ATOM 737 O O . GLY A 1 93 ? -1.583 38 14.609 1 95.75 93 GLY A O 1
ATOM 738 N N . LYS A 1 94 ? 0.222 36.75 14.539 1 96.75 94 LYS A N 1
ATOM 739 C CA . LYS A 1 94 ? 0.432 36.906 13.102 1 96.75 94 LYS A CA 1
ATOM 740 C C . LYS A 1 94 ? -0.066 35.688 12.328 1 96.75 94 LYS A C 1
ATOM 742 O O . LYS A 1 94 ? 0.71 34.812 12.016 1 96.75 94 LYS A O 1
ATOM 747 N N . ARG A 1 95 ? -1.25 35.75 11.914 1 97.5 95 ARG A N 1
ATOM 748 C CA . ARG A 1 95 ? -1.897 34.562 11.359 1 97.5 95 ARG A CA 1
ATOM 749 C C . ARG A 1 95 ? -1.778 34.531 9.836 1 97.5 95 ARG A C 1
ATOM 751 O O . ARG A 1 95 ? -2.023 33.5 9.211 1 97.5 95 ARG A O 1
ATOM 758 N N . LYS A 1 96 ? -1.486 35.75 9.234 1 98.12 96 LYS A N 1
ATOM 759 C CA . LYS A 1 96 ? -1.274 35.844 7.793 1 98.12 96 LYS A CA 1
ATOM 760 C C . LYS A 1 96 ? -0.202 36.875 7.477 1 98.12 96 LYS A C 1
ATOM 762 O O . LYS A 1 96 ? -0.286 38.031 7.922 1 98.12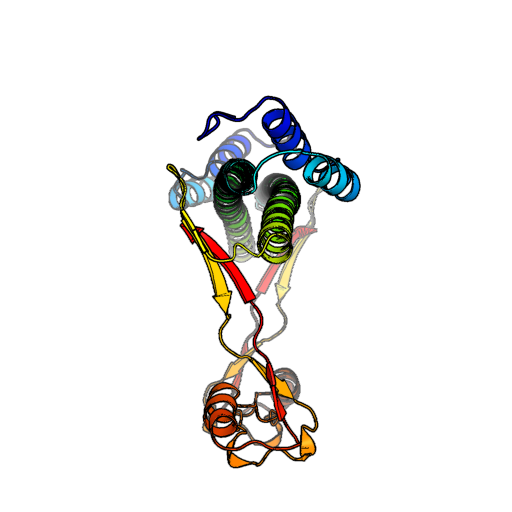 96 LYS A O 1
ATOM 767 N N . PHE A 1 97 ? 0.839 36.438 6.746 1 98.31 97 PHE A N 1
ATOM 768 C CA . PHE A 1 97 ? 1.882 37.344 6.312 1 98.31 97 PHE A CA 1
ATOM 769 C C . PHE A 1 97 ? 2.719 36.75 5.195 1 98.31 97 PHE A C 1
ATOM 771 O O . PHE A 1 97 ? 2.537 35.562 4.844 1 98.31 97 PHE A O 1
ATOM 778 N N . LYS A 1 98 ? 3.549 37.531 4.641 1 97.88 98 LYS A N 1
ATOM 779 C CA . LYS A 1 98 ? 4.441 37.094 3.57 1 97.88 98 LYS A CA 1
ATOM 780 C C . LYS A 1 98 ? 5.879 37.531 3.84 1 97.88 98 LYS A C 1
ATOM 782 O O . LYS A 1 98 ? 6.109 38.562 4.48 1 97.88 98 LYS A O 1
ATOM 787 N N . THR A 1 99 ? 6.691 36.688 3.432 1 96.56 99 THR A N 1
ATOM 788 C CA . THR A 1 99 ? 8.102 37.062 3.387 1 96.56 99 THR A CA 1
ATOM 789 C C . THR A 1 99 ? 8.586 37.156 1.943 1 96.56 99 THR A C 1
ATOM 791 O O . THR A 1 99 ? 7.785 37.125 1.009 1 96.56 99 THR A O 1
ATOM 794 N N . ALA A 1 100 ? 9.852 37.375 1.793 1 95.38 100 ALA A N 1
ATOM 795 C CA . ALA A 1 100 ? 10.406 37.469 0.446 1 95.38 100 ALA A CA 1
ATOM 796 C C . ALA A 1 100 ? 10.297 36.125 -0.288 1 95.38 100 ALA A C 1
ATOM 798 O O . ALA A 1 100 ? 10.242 36.094 -1.52 1 95.38 100 ALA A O 1
ATOM 799 N N . LEU A 1 101 ? 10.133 35 0.515 1 95.25 101 LEU A N 1
ATOM 800 C CA . LEU A 1 101 ? 10.25 33.688 -0.098 1 95.25 101 LEU A CA 1
ATOM 801 C C . LEU A 1 101 ? 8.914 32.938 -0.078 1 95.25 101 LEU A C 1
ATOM 803 O O . LEU A 1 101 ? 8.602 32.188 -1.002 1 95.25 101 LEU A O 1
ATOM 807 N N . PHE A 1 102 ? 8.109 33.281 0.963 1 97.94 102 PHE A N 1
ATOM 808 C CA . PHE A 1 102 ? 6.945 32.438 1.141 1 97.94 102 PHE A CA 1
ATOM 809 C C . PHE A 1 102 ? 5.75 33.219 1.626 1 97.94 102 PHE A C 1
ATOM 811 O O . PHE A 1 102 ? 5.906 34.344 2.129 1 97.94 102 PHE A O 1
ATOM 818 N N . GLY A 1 103 ? 4.629 32.688 1.451 1 98.44 103 GLY A N 1
ATOM 819 C CA . GLY A 1 103 ? 3.398 33.125 2.08 1 98.44 103 GLY A CA 1
ATOM 820 C C . GLY A 1 103 ? 2.887 32.188 3.141 1 98.44 103 GLY A C 1
ATOM 821 O O . GLY A 1 103 ? 2.953 30.969 2.969 1 98.44 103 GLY A O 1
ATOM 822 N N . PHE A 1 104 ? 2.436 32.812 4.234 1 98.75 104 PHE A N 1
ATOM 823 C CA . PHE A 1 104 ? 1.958 32.031 5.355 1 98.75 104 PHE A CA 1
ATOM 824 C C . PHE A 1 104 ? 0.538 32.406 5.738 1 98.75 104 PHE A C 1
ATOM 826 O O . PHE A 1 104 ? 0.246 33.594 5.914 1 98.75 104 PHE A O 1
ATOM 833 N N . ASN A 1 105 ? -0.286 31.438 5.816 1 98.44 105 ASN A N 1
ATOM 834 C CA . ASN A 1 105 ? -1.675 31.719 6.156 1 98.44 105 ASN A CA 1
ATOM 835 C C . ASN A 1 105 ? -2.303 30.578 6.949 1 98.44 105 ASN A C 1
ATOM 837 O O . ASN A 1 105 ? -2.27 29.422 6.516 1 98.44 105 ASN A O 1
ATOM 841 N N . ILE A 1 106 ? -2.838 30.875 8.133 1 98.19 106 ILE A N 1
ATOM 842 C CA . ILE A 1 106 ? -3.621 29.906 8.883 1 98.19 106 ILE A CA 1
ATOM 843 C C . ILE A 1 106 ? -5.07 29.922 8.398 1 98.19 106 ILE A C 1
ATOM 845 O O . ILE A 1 106 ? -5.75 30.953 8.508 1 98.19 106 ILE A O 1
ATOM 849 N N . GLN A 1 107 ? -5.473 28.859 7.891 1 96.94 107 GLN A N 1
ATOM 850 C CA . GLN A 1 107 ? -6.801 28.797 7.285 1 96.94 107 GLN A CA 1
ATOM 851 C C . GLN A 1 107 ? -7.664 27.75 7.969 1 96.94 107 GLN A C 1
ATOM 853 O O . GLN A 1 107 ? -7.148 26.766 8.508 1 96.94 107 GLN A O 1
ATOM 858 N N . LYS A 1 108 ? -8.891 28.062 8 1 95.62 108 LYS A N 1
ATOM 859 C CA . LYS A 1 108 ? -9.852 27.094 8.516 1 95.62 108 LYS A CA 1
ATOM 860 C C . LYS A 1 108 ? -9.992 25.906 7.562 1 95.62 108 LYS A C 1
ATOM 862 O O . LYS A 1 108 ? -10.055 26.078 6.344 1 95.62 108 LYS A O 1
ATOM 867 N N . ASN A 1 109 ? -9.953 24.75 8.117 1 96.5 109 ASN A N 1
ATOM 868 C CA . ASN A 1 109 ? -10.242 23.547 7.332 1 96.5 109 ASN A CA 1
ATOM 869 C C . ASN A 1 109 ? -11.742 23.375 7.125 1 96.5 109 ASN A C 1
ATOM 871 O O . ASN A 1 109 ? -12.547 23.922 7.879 1 96.5 109 ASN A O 1
ATOM 875 N N . PRO A 1 110 ? -12.086 22.656 6.027 1 94.19 110 PRO A N 1
ATOM 876 C CA . PRO A 1 110 ? -13.516 22.359 5.883 1 94.19 110 PRO A CA 1
ATOM 877 C C . PRO A 1 110 ? -14.102 21.688 7.125 1 94.19 110 PRO A C 1
ATOM 879 O O . PRO A 1 110 ? -13.438 20.875 7.766 1 94.19 110 PRO A O 1
ATOM 882 N N . ALA A 1 111 ? -15.32 22.062 7.473 1 94.62 111 ALA A N 1
ATOM 883 C CA . ALA A 1 111 ? -15.977 21.516 8.656 1 94.62 111 ALA A CA 1
ATOM 884 C C . ALA A 1 111 ? -16.203 20.016 8.523 1 94.62 111 ALA A C 1
ATOM 886 O O . ALA A 1 111 ? -16.438 19.516 7.418 1 94.62 111 ALA A O 1
ATOM 887 N N . SER A 1 112 ? -16.062 19.359 9.641 1 95.94 112 SER A N 1
ATOM 888 C CA . SER A 1 112 ? -16.344 17.922 9.688 1 95.94 112 SER A CA 1
ATOM 889 C C . SER A 1 112 ? -17.531 17.625 10.594 1 95.94 112 SER A C 1
ATOM 891 O O . SER A 1 112 ? -17.797 18.359 11.555 1 95.94 112 SER A O 1
ATOM 893 N N . VAL A 1 113 ? -18.25 16.578 10.227 1 97.06 113 VAL A N 1
ATOM 894 C CA . VAL A 1 113 ? -19.406 16.156 11 1 97.06 113 VAL A CA 1
ATOM 895 C C . VAL A 1 113 ? -18.969 15.336 12.203 1 97.06 113 VAL A C 1
ATOM 897 O O . VAL A 1 113 ? -18.219 14.375 12.062 1 97.06 113 VAL A O 1
ATOM 900 N N . VAL A 1 114 ? -19.391 15.703 13.398 1 97.56 114 VAL A N 1
ATOM 901 C CA . VAL A 1 114 ? -19.203 14.938 14.625 1 97.56 114 VAL A CA 1
ATOM 902 C C . VAL A 1 114 ? -20.547 14.383 15.102 1 97.56 114 VAL A C 1
ATOM 904 O O . VAL A 1 114 ? -21.484 15.133 15.352 1 97.56 114 VAL A O 1
ATOM 907 N N . ILE A 1 115 ? -20.562 13.109 15.289 1 97.31 115 ILE A N 1
ATOM 908 C CA . ILE A 1 115 ? -21.812 12.445 15.672 1 97.31 115 ILE A CA 1
ATOM 909 C C . ILE A 1 115 ? -21.906 12.375 17.203 1 97.31 115 ILE A C 1
ATOM 911 O O . ILE A 1 115 ? -21.047 11.789 17.859 1 97.31 115 ILE A O 1
ATOM 915 N N . ASP A 1 116 ? -23 12.852 17.781 1 97.12 116 ASP A N 1
ATOM 916 C CA . ASP A 1 116 ? -23.219 12.844 19.234 1 97.12 116 ASP A CA 1
ATOM 917 C C . ASP A 1 116 ? -24.172 11.711 19.641 1 97.12 116 ASP A C 1
ATOM 919 O O . ASP A 1 116 ? -23.938 11.039 20.641 1 97.12 116 ASP A O 1
ATOM 923 N N . GLN A 1 117 ? -25.25 11.57 18.828 1 97.38 117 GLN A N 1
ATOM 924 C CA . GLN A 1 117 ? -26.219 10.5 19.047 1 97.38 117 GLN A CA 1
ATOM 925 C C . GLN A 1 117 ? -26.641 9.852 17.734 1 97.38 117 GLN A C 1
ATOM 927 O O . GLN A 1 117 ? -27.609 10.273 17.109 1 97.38 117 GLN A O 1
ATOM 932 N N . GLU A 1 118 ? -26.031 8.836 17.453 1 96.12 118 GLU A N 1
ATOM 933 C CA . GLU A 1 118 ? -26.203 8.18 16.156 1 96.12 118 GLU A CA 1
ATOM 934 C C . GLU A 1 118 ? -27.641 7.703 15.969 1 96.12 118 GLU A C 1
ATOM 936 O O . GLU A 1 118 ? -28.172 7.781 14.859 1 96.12 118 GLU A O 1
ATOM 941 N N . ASP A 1 119 ? -28.25 7.246 17.078 1 95.38 119 ASP A N 1
ATOM 942 C CA . ASP A 1 119 ? -29.578 6.652 17.016 1 95.38 119 ASP A CA 1
ATOM 943 C C . ASP A 1 119 ? -30.641 7.711 16.703 1 95.38 119 ASP A C 1
ATOM 945 O O . ASP A 1 119 ? -31.766 7.379 16.328 1 95.38 119 ASP A O 1
ATOM 949 N N . LYS A 1 120 ? -30.344 8.961 16.828 1 95.56 120 LYS A N 1
ATOM 950 C CA . LYS A 1 120 ? -31.312 10.039 16.625 1 95.56 120 LYS A CA 1
ATOM 951 C C . LYS A 1 120 ? -31.188 10.625 15.219 1 95.56 120 LYS A C 1
ATOM 953 O O . LYS A 1 120 ? -31.969 11.5 14.844 1 95.56 120 LYS A O 1
ATOM 958 N N . ILE A 1 121 ? -30.266 10.117 14.414 1 96.44 121 ILE A N 1
ATOM 959 C CA . ILE A 1 121 ? -30.094 10.625 13.062 1 96.44 121 ILE A CA 1
ATOM 960 C C . ILE A 1 121 ? -31.25 10.133 12.188 1 96.44 121 ILE A C 1
ATOM 962 O O . ILE A 1 121 ? -31.516 8.93 12.117 1 96.44 121 ILE A O 1
ATOM 966 N N . PRO A 1 122 ? -31.953 11.008 11.523 1 95.19 122 PRO A N 1
ATOM 967 C CA . PRO A 1 122 ? 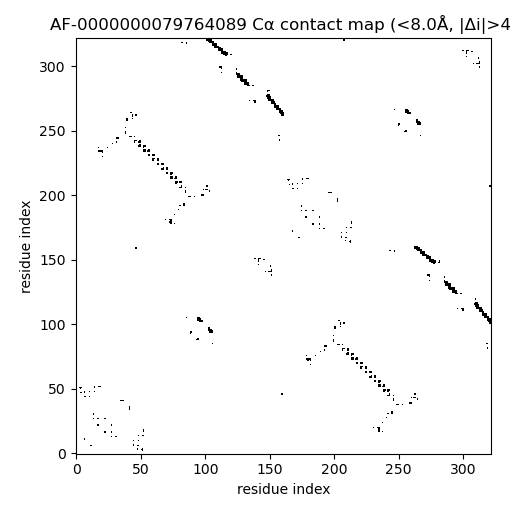-33.062 10.625 10.656 1 95.19 122 PRO A CA 1
ATOM 968 C C . PRO A 1 122 ? -32.656 9.602 9.602 1 95.19 122 PRO A C 1
ATOM 970 O O . PRO A 1 122 ? -31.531 9.602 9.133 1 95.19 122 PRO A O 1
ATOM 973 N N . GLU A 1 123 ? -33.562 8.805 9.18 1 95.25 123 GLU A N 1
ATOM 974 C CA . GLU A 1 123 ? -33.344 7.699 8.25 1 95.25 123 GLU A CA 1
ATOM 975 C C . GLU A 1 123 ? -32.938 8.211 6.867 1 95.25 123 GLU A C 1
ATOM 977 O O . GLU A 1 123 ? -32.219 7.535 6.141 1 95.25 123 GLU A O 1
ATOM 982 N N . GLU A 1 124 ? -33.344 9.453 6.531 1 95.25 124 GLU A N 1
ATOM 983 C CA . GLU A 1 124 ? -33.094 10.008 5.207 1 95.25 124 GLU A CA 1
ATOM 984 C C . GLU A 1 124 ? -31.594 10.188 4.945 1 95.25 124 GLU A C 1
ATOM 986 O O . GLU A 1 124 ? -31.172 10.297 3.791 1 95.25 124 GLU A O 1
ATOM 991 N N . TYR A 1 125 ? -30.797 10.156 6.027 1 96.88 125 TYR A N 1
ATOM 992 C CA . TYR A 1 125 ? -29.359 10.375 5.863 1 96.88 125 TYR A CA 1
ATOM 993 C C . TYR A 1 125 ? -28.609 9.047 5.781 1 96.88 125 TYR A C 1
ATOM 995 O O . TYR A 1 125 ? -27.391 9.023 5.598 1 96.88 125 TYR A O 1
ATOM 1003 N N . TRP A 1 126 ? -29.266 7.984 5.863 1 97.19 126 TRP A N 1
ATOM 1004 C CA . TRP A 1 126 ? -28.672 6.652 5.762 1 97.19 126 TRP A CA 1
ATOM 1005 C C . TRP A 1 126 ? -28.953 6.043 4.391 1 97.19 126 TRP A C 1
ATOM 1007 O O . TRP A 1 126 ? -30.094 5.957 3.955 1 97.19 126 TRP A O 1
ATOM 1017 N N . ILE A 1 127 ? -27.828 5.574 3.785 1 97.5 127 ILE A N 1
ATOM 1018 C CA . ILE A 1 127 ? -27.938 4.977 2.459 1 97.5 127 ILE A CA 1
ATOM 1019 C C . ILE A 1 127 ? -27.922 3.453 2.574 1 97.5 127 ILE A C 1
ATOM 1021 O O . ILE A 1 127 ? -26.953 2.879 3.074 1 97.5 127 ILE A O 1
ATOM 1025 N N . LYS A 1 128 ? -28.938 2.908 2.076 1 96.06 128 LYS A N 1
ATOM 1026 C CA . LYS A 1 128 ? -29.031 1.451 2.098 1 96.06 128 LYS A CA 1
ATOM 1027 C C . LYS A 1 128 ? -27.938 0.812 1.259 1 96.06 128 LYS A C 1
ATOM 1029 O O . LYS A 1 128 ? -27.625 1.28 0.158 1 96.06 128 LYS A O 1
ATOM 1034 N N . GLN A 1 129 ? -27.266 -0.234 1.834 1 97.06 129 GLN A N 1
ATOM 1035 C CA . GLN A 1 129 ? -26.203 -0.957 1.133 1 97.06 129 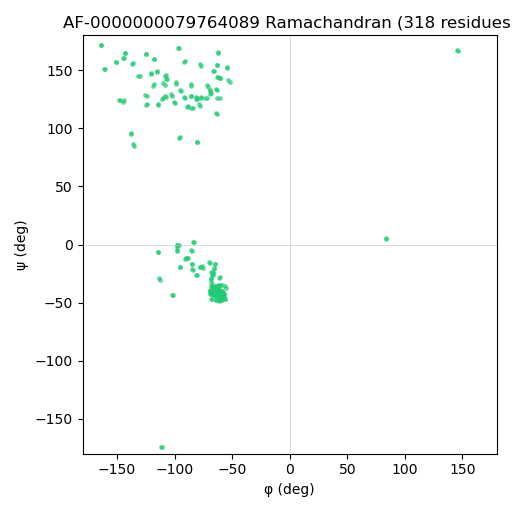GLN A CA 1
ATOM 1036 C C . GLN A 1 129 ? -26.734 -2.258 0.535 1 97.06 129 GLN A C 1
ATOM 1038 O O . GLN A 1 129 ? -27.562 -2.934 1.143 1 97.06 129 GLN A O 1
ATOM 1043 N N . ASP A 1 130 ? -26.344 -2.527 -0.609 1 95.75 130 ASP A N 1
ATOM 1044 C CA . ASP A 1 130 ? -26.734 -3.793 -1.224 1 95.75 130 ASP A CA 1
ATOM 1045 C C . ASP A 1 130 ? -26.234 -4.98 -0.4 1 95.75 130 ASP A C 1
ATOM 1047 O O . ASP A 1 130 ? -25.109 -4.949 0.127 1 95.75 130 ASP A O 1
ATOM 1051 N N . PRO A 1 131 ? -27 -5.945 -0.365 1 96.5 131 PRO A N 1
ATOM 1052 C CA . PRO A 1 131 ? -26.547 -7.137 0.354 1 96.5 131 PRO A CA 1
ATOM 1053 C C . PRO A 1 131 ? -25.312 -7.773 -0.281 1 96.5 131 PRO A C 1
ATOM 1055 O O . PRO A 1 131 ? -25.062 -7.602 -1.479 1 96.5 131 PRO A O 1
ATOM 1058 N N . LYS A 1 132 ? -24.609 -8.453 0.554 1 97.38 132 LYS A N 1
ATOM 1059 C CA . LYS A 1 132 ? -23.406 -9.141 0.098 1 97.38 132 LYS A CA 1
ATOM 1060 C C . LYS A 1 132 ? -23.625 -10.656 0.052 1 97.38 132 LYS A C 1
ATOM 1062 O O . LYS A 1 132 ? -24.234 -11.227 0.952 1 97.38 132 LYS A O 1
ATOM 1067 N N . LEU A 1 133 ? -23.078 -11.203 -0.911 1 97.25 133 LEU A N 1
ATOM 1068 C CA . LEU A 1 133 ? -23.219 -12.648 -1.083 1 97.25 133 LEU A CA 1
ATOM 1069 C C . LEU A 1 133 ? -22.312 -13.406 -0.112 1 97.25 133 LEU A C 1
ATOM 1071 O O . LEU A 1 133 ? -21.125 -13.094 0.008 1 97.25 133 LEU A O 1
ATOM 1075 N N . ASP A 1 134 ? -22.891 -14.273 0.608 1 97.12 134 ASP A N 1
ATOM 1076 C CA . ASP A 1 134 ? -22.125 -15.195 1.431 1 97.12 134 ASP A CA 1
ATOM 1077 C C . ASP A 1 134 ? -21.594 -16.359 0.602 1 97.12 134 ASP A C 1
ATOM 1079 O O . ASP A 1 134 ? -22.203 -17.438 0.589 1 97.12 134 ASP A O 1
ATOM 1083 N N . LYS A 1 135 ? -20.453 -16.172 0.035 1 96.5 135 LYS A N 1
ATOM 1084 C CA . LYS A 1 135 ? -19.891 -17.156 -0.888 1 96.5 135 LYS A CA 1
ATOM 1085 C C . LYS A 1 135 ? -19.5 -18.438 -0.158 1 96.5 135 LYS A C 1
ATOM 1087 O O . LYS A 1 135 ? -19.578 -19.531 -0.727 1 96.5 135 LYS A O 1
ATOM 1092 N N . ALA A 1 136 ? -19.172 -18.297 1.05 1 96.44 136 ALA A N 1
ATOM 1093 C CA . ALA A 1 136 ? -18.781 -19.469 1.823 1 96.44 136 ALA A CA 1
ATOM 1094 C C . ALA A 1 136 ? -19.984 -20.391 2.049 1 96.44 136 ALA A C 1
ATOM 1096 O O . ALA A 1 136 ? -19.891 -21.609 1.883 1 96.44 136 ALA A O 1
ATOM 1097 N N . LEU A 1 137 ? -21.062 -19.781 2.453 1 95.38 137 LEU A N 1
ATOM 1098 C CA . LEU A 1 137 ? -22.281 -20.547 2.68 1 95.38 137 LEU A CA 1
ATOM 1099 C C . LEU A 1 137 ? -22.781 -21.172 1.378 1 95.38 137 LEU A C 1
ATOM 1101 O O . LEU A 1 137 ? -23.219 -22.312 1.358 1 95.38 137 LEU A O 1
ATOM 1105 N N . LEU A 1 138 ? -22.719 -20.375 0.325 1 96.38 138 LEU A N 1
ATOM 1106 C CA . LEU A 1 138 ? -23.156 -20.859 -0.979 1 96.38 138 LEU A CA 1
ATOM 1107 C C . LEU A 1 138 ? -22.297 -22.031 -1.426 1 96.38 138 LEU A C 1
ATOM 1109 O O . LEU A 1 138 ? -22.812 -23.016 -1.955 1 96.38 138 LEU A O 1
ATOM 1113 N N . LYS A 1 139 ? -21 -21.938 -1.224 1 96.25 139 LYS A N 1
ATOM 1114 C CA . LYS A 1 139 ? -20.062 -23.016 -1.575 1 96.25 139 LYS A CA 1
ATOM 1115 C C . LYS A 1 139 ? -20.438 -24.312 -0.877 1 96.25 139 LYS A C 1
ATOM 1117 O O . LYS A 1 139 ? -20.484 -25.375 -1.511 1 96.25 139 LYS A O 1
ATOM 1122 N N . LYS A 1 140 ? -20.766 -24.297 0.383 1 95.56 140 LYS A N 1
ATOM 1123 C CA . LYS A 1 140 ? -21.125 -25.469 1.167 1 95.56 140 LYS A CA 1
ATOM 1124 C C . LYS A 1 140 ? -22.391 -26.125 0.627 1 95.56 140 LYS A C 1
ATOM 1126 O O . LYS A 1 140 ? -22.469 -27.344 0.507 1 95.56 140 LYS A O 1
ATOM 1131 N N . TRP A 1 141 ? -23.297 -25.266 0.303 1 94.06 141 TRP A N 1
ATOM 1132 C CA . TRP A 1 141 ? -24.562 -25.75 -0.202 1 94.06 141 TRP A CA 1
ATOM 1133 C C . TRP A 1 141 ? -24.406 -26.391 -1.576 1 94.06 141 TRP A C 1
ATOM 1135 O O . TRP A 1 141 ? -24.969 -27.453 -1.85 1 94.06 141 TRP A O 1
ATOM 1145 N N . LEU A 1 142 ? -23.609 -25.781 -2.428 1 95.94 142 LEU A N 1
ATOM 1146 C CA . LEU A 1 142 ? -23.422 -26.234 -3.805 1 95.94 142 LEU A CA 1
ATOM 1147 C C . LEU A 1 142 ? -22.719 -27.578 -3.852 1 95.94 142 LEU A C 1
ATOM 1149 O O . LEU A 1 142 ? -22.844 -28.312 -4.836 1 95.94 142 LEU A O 1
ATOM 1153 N N . LYS A 1 143 ? -21.984 -27.906 -2.85 1 94.25 143 LYS A N 1
ATOM 1154 C CA . LYS A 1 143 ? -21.281 -29.188 -2.783 1 94.25 143 LYS A CA 1
ATOM 1155 C C . LYS A 1 143 ? -22.266 -30.344 -2.867 1 94.25 143 LYS A C 1
ATOM 1157 O O . LYS A 1 143 ? -21.969 -31.375 -3.502 1 94.25 143 LYS A O 1
ATOM 1162 N N . ASP A 1 144 ? -23.453 -30.219 -2.307 1 93.5 144 ASP A N 1
ATOM 1163 C CA . ASP A 1 144 ? -24.422 -31.328 -2.221 1 93.5 144 ASP A CA 1
ATOM 1164 C C . ASP A 1 144 ? -25.656 -31.031 -3.062 1 93.5 144 ASP A C 1
ATOM 1166 O O . ASP A 1 144 ? -26.531 -31.891 -3.209 1 93.5 144 ASP A O 1
ATOM 1170 N N . ASN A 1 145 ? -25.734 -29.797 -3.625 1 93.25 145 ASN A N 1
ATOM 1171 C CA . ASN A 1 145 ? -26.922 -29.391 -4.367 1 93.25 145 ASN A CA 1
ATOM 1172 C C . ASN A 1 145 ? -26.547 -28.672 -5.668 1 93.25 145 ASN A C 1
ATOM 1174 O O . ASN A 1 145 ? -26.453 -27.453 -5.699 1 93.25 145 ASN A O 1
ATOM 1178 N N . PRO A 1 146 ? -26.344 -29.484 -6.691 1 90.56 146 PRO A N 1
ATOM 1179 C CA . PRO A 1 146 ? -26.047 -28.812 -7.965 1 90.56 146 PRO A CA 1
ATOM 1180 C C . PRO A 1 146 ? -27.203 -27.938 -8.453 1 90.56 146 PRO A C 1
ATOM 1182 O O . PRO A 1 146 ? -28.375 -28.344 -8.352 1 90.56 146 PRO A O 1
ATOM 1185 N N . GLU A 1 147 ? -26.922 -26.672 -8.727 1 91.19 147 GLU A N 1
ATOM 1186 C CA . GLU A 1 147 ? -27.922 -25.703 -9.203 1 91.19 147 GLU A CA 1
ATOM 1187 C C . GLU A 1 147 ? -27.469 -25.062 -10.516 1 91.19 147 GLU A C 1
ATOM 1189 O O . GLU A 1 147 ? -26.281 -25.094 -10.859 1 91.19 147 GLU A O 1
ATOM 1194 N N . ASP A 1 148 ? -28.375 -24.453 -11.172 1 93.5 148 ASP A N 1
ATOM 1195 C CA . ASP A 1 148 ? -28.094 -23.828 -12.461 1 93.5 148 ASP A CA 1
ATOM 1196 C C . ASP A 1 148 ? -27.531 -22.422 -12.281 1 93.5 148 ASP A C 1
ATOM 1198 O O . ASP A 1 148 ? -26.828 -21.906 -13.148 1 93.5 148 ASP A O 1
ATOM 1202 N N . PHE A 1 149 ? -27.734 -21.828 -11.219 1 96.44 149 PHE A N 1
ATOM 1203 C CA . PHE A 1 149 ? -27.422 -20.406 -11.102 1 96.44 149 PHE A CA 1
ATOM 1204 C C . PHE A 1 149 ? -25.984 -20.219 -10.641 1 96.44 149 PHE A C 1
ATOM 1206 O O . PHE A 1 149 ? -25.438 -19.109 -10.719 1 96.44 149 PHE A O 1
ATOM 1213 N N . ALA A 1 150 ? -25.297 -21.25 -10.195 1 97.5 150 ALA A N 1
ATOM 1214 C CA . ALA A 1 150 ? -23.906 -21.203 -9.766 1 97.5 150 ALA A CA 1
ATOM 1215 C C . ALA A 1 150 ? -23.281 -22.609 -9.75 1 97.5 150 ALA A C 1
ATOM 1217 O O . ALA A 1 150 ? -24 -23.609 -9.672 1 97.5 150 ALA A O 1
ATOM 1218 N N . HIS A 1 151 ? -22 -22.656 -9.961 1 97.19 151 HIS A N 1
ATOM 1219 C CA . HIS A 1 151 ? -21.312 -23.953 -9.875 1 97.19 151 HIS A CA 1
ATOM 1220 C C . HIS A 1 151 ? -19.922 -23.797 -9.266 1 97.19 151 HIS A C 1
ATOM 1222 O O . HIS A 1 151 ? -19.438 -22.688 -9.109 1 97.19 151 HIS A O 1
ATOM 1228 N N . LEU A 1 152 ? -19.297 -24.875 -8.844 1 96.94 152 LEU A N 1
ATOM 1229 C CA . LEU A 1 152 ? -17.969 -24.891 -8.273 1 96.94 152 LEU A CA 1
ATOM 1230 C C . LEU A 1 152 ? -16.922 -25.203 -9.336 1 96.94 152 LEU A C 1
ATOM 1232 O O . LEU A 1 152 ? -17.156 -26.031 -10.219 1 96.94 152 LEU A O 1
ATOM 1236 N N . GLU A 1 153 ? -15.852 -24.406 -9.344 1 95.94 153 GLU A N 1
ATOM 1237 C CA . GLU A 1 153 ? -14.703 -24.656 -10.203 1 95.94 153 GLU A CA 1
ATOM 1238 C C . GLU A 1 153 ? -13.438 -24.891 -9.375 1 95.94 153 GLU A C 1
ATOM 1240 O O . GLU A 1 153 ? -13.234 -24.234 -8.352 1 95.94 153 GLU A O 1
ATOM 1245 N N . GLN A 1 154 ? -12.688 -25.859 -9.766 1 94.75 154 GLN A N 1
ATOM 1246 C CA . GLN A 1 154 ? -11.477 -26.203 -9.039 1 94.75 154 GLN A CA 1
ATOM 1247 C C . GLN A 1 154 ? -10.25 -26.172 -9.953 1 94.75 154 GLN A C 1
ATOM 1249 O O . GLN A 1 154 ? -10.242 -26.812 -11 1 94.75 154 GLN A O 1
ATOM 1254 N N . SER A 1 155 ? -9.273 -25.375 -9.664 1 96 155 SER A N 1
ATOM 1255 C CA . SER A 1 155 ? -8.016 -25.328 -10.391 1 96 155 SER A CA 1
ATOM 1256 C C . SER A 1 155 ? -6.938 -26.156 -9.695 1 96 155 SER A C 1
ATOM 1258 O O . SER A 1 155 ? -7.191 -26.766 -8.656 1 96 155 SER A O 1
ATOM 1260 N N . GLU A 1 156 ? -5.871 -26.328 -10.406 1 96.69 156 GLU A N 1
ATOM 1261 C CA . GLU A 1 156 ? -4.738 -27.031 -9.812 1 96.69 156 GLU A CA 1
ATOM 1262 C C . GLU A 1 156 ? -3.512 -26.125 -9.734 1 96.69 156 GLU A C 1
ATOM 1264 O O . GLU A 1 156 ? -3.48 -25.047 -10.344 1 96.69 156 GLU A O 1
ATOM 1269 N N . GLY A 1 157 ? -2.619 -26.516 -8.852 1 97.25 157 GLY A N 1
ATOM 1270 C CA . GLY A 1 157 ? -1.376 -25.781 -8.727 1 97.25 157 GLY A CA 1
ATOM 1271 C C . GLY A 1 157 ? -0.214 -26.641 -8.258 1 97.25 157 GLY A C 1
ATOM 1272 O O . GLY A 1 157 ? -0.417 -27.688 -7.641 1 97.25 157 GLY A O 1
ATOM 1273 N N . LEU A 1 158 ? 0.986 -26.156 -8.586 1 98.5 158 LEU A N 1
ATOM 1274 C CA . LEU A 1 158 ? 2.205 -26.859 -8.203 1 98.5 158 LEU A CA 1
ATOM 1275 C C . LEU A 1 158 ? 2.641 -26.469 -6.793 1 98.5 158 LEU A C 1
ATOM 1277 O O . LEU A 1 158 ? 2.654 -25.281 -6.457 1 98.5 158 LEU A O 1
ATOM 1281 N N . ARG A 1 159 ? 2.854 -27.5 -5.965 1 98.19 159 ARG A N 1
ATOM 1282 C CA . ARG A 1 159 ? 3.465 -27.297 -4.656 1 98.19 159 ARG A CA 1
ATOM 1283 C C . ARG A 1 159 ? 4.887 -27.844 -4.625 1 98.19 159 ARG A C 1
ATOM 1285 O O . ARG A 1 159 ? 5.125 -29 -5.02 1 98.19 159 ARG A O 1
ATOM 1292 N N . ILE A 1 160 ? 5.758 -26.953 -4.195 1 98.12 160 ILE A N 1
ATOM 1293 C CA . ILE A 1 160 ? 7.152 -27.359 -4.047 1 98.12 160 ILE A CA 1
ATOM 1294 C C . ILE A 1 160 ? 7.543 -27.328 -2.57 1 98.12 160 ILE A C 1
ATOM 1296 O O . ILE A 1 160 ? 7.375 -26.312 -1.898 1 98.12 160 ILE A O 1
ATOM 1300 N N . ARG A 1 161 ? 7.938 -28.453 -2.07 1 94.19 161 ARG A N 1
ATOM 1301 C CA . ARG A 1 161 ? 8.32 -28.562 -0.666 1 94.19 161 ARG A CA 1
ATOM 1302 C C . ARG A 1 161 ? 9.766 -29.016 -0.528 1 94.19 161 ARG A C 1
ATOM 1304 O O . ARG A 1 161 ? 10.281 -29.734 -1.387 1 94.19 161 ARG A O 1
ATOM 1311 N N . MET B 1 1 ? 22.625 15.703 1.167 1 60.81 1 MET B N 1
ATOM 1312 C CA . MET B 1 1 ? 21.953 15.961 -0.103 1 60.81 1 MET B CA 1
ATOM 1313 C C . MET B 1 1 ? 21.938 17.453 -0.417 1 60.81 1 MET B C 1
ATOM 1315 O O . MET B 1 1 ? 22.047 18.281 0.487 1 60.81 1 MET B O 1
ATOM 1319 N N . ALA B 1 2 ? 21.875 17.703 -1.794 1 59.06 2 ALA B N 1
ATOM 1320 C CA . ALA B 1 2 ? 21.875 19.094 -2.256 1 59.06 2 ALA B CA 1
ATOM 1321 C C . ALA B 1 2 ? 20.625 19.828 -1.755 1 59.06 2 ALA B C 1
ATOM 1323 O O . ALA B 1 2 ? 19.516 19.297 -1.797 1 59.06 2 ALA B O 1
ATOM 1324 N N . THR B 1 3 ? 20.953 20.781 -0.842 1 72.94 3 THR B N 1
ATOM 1325 C CA . THR B 1 3 ? 19.828 21.516 -0.254 1 72.94 3 THR B CA 1
ATOM 1326 C C . THR B 1 3 ? 19.203 22.453 -1.28 1 72.94 3 THR B C 1
ATOM 1328 O O . THR B 1 3 ? 19.891 22.984 -2.152 1 72.94 3 THR B O 1
ATOM 1331 N N . LEU B 1 4 ? 17.938 22.5 -1.364 1 74 4 LEU B N 1
ATOM 1332 C CA . LEU B 1 4 ? 17.156 23.391 -2.207 1 74 4 LEU B CA 1
ATOM 1333 C C . LEU B 1 4 ? 17.312 24.844 -1.767 1 74 4 LEU B C 1
ATOM 1335 O O . LEU B 1 4 ? 17.297 25.75 -2.598 1 74 4 LEU B O 1
ATOM 1339 N N . TYR B 1 5 ? 17.688 24.984 -0.399 1 84.12 5 TYR B N 1
ATOM 1340 C CA . TYR B 1 5 ? 17.734 26.312 0.171 1 84.12 5 TYR B CA 1
ATOM 1341 C C . TYR B 1 5 ? 18.984 26.5 1.036 1 84.12 5 TYR B C 1
ATOM 1343 O O . TYR B 1 5 ? 19.547 25.516 1.515 1 84.12 5 TYR B O 1
ATOM 1351 N N . GLU B 1 6 ? 19.344 27.734 1.136 1 87.69 6 GLU B N 1
ATOM 1352 C CA . GLU B 1 6 ? 20.359 28.062 2.117 1 87.69 6 GLU B CA 1
ATOM 1353 C C . GLU B 1 6 ? 19.781 28.125 3.527 1 87.69 6 GLU B C 1
ATOM 1355 O O . GLU B 1 6 ? 18.859 28.891 3.789 1 87.69 6 GLU B O 1
ATOM 1360 N N . LEU B 1 7 ? 20.328 27.266 4.332 1 88.69 7 LEU B N 1
ATOM 1361 C CA . LEU B 1 7 ? 19.875 27.234 5.719 1 88.69 7 LEU B CA 1
ATOM 1362 C C . LEU B 1 7 ? 20.938 27.812 6.652 1 88.69 7 LEU B C 1
ATOM 1364 O O . LEU B 1 7 ? 22.125 27.734 6.363 1 88.69 7 LEU B O 1
ATOM 1368 N N . THR B 1 8 ? 20.438 28.469 7.699 1 87.44 8 THR B N 1
ATOM 1369 C CA . THR B 1 8 ? 21.391 28.844 8.742 1 87.44 8 THR B CA 1
ATOM 1370 C C . THR B 1 8 ? 22.031 27.609 9.375 1 87.44 8 THR B C 1
ATOM 1372 O O . THR B 1 8 ? 21.531 26.5 9.203 1 87.44 8 THR B O 1
ATOM 1375 N N . GLU B 1 9 ? 23.078 27.797 10.086 1 87.19 9 GLU B N 1
ATOM 1376 C CA . GLU B 1 9 ? 23.797 26.688 10.695 1 87.19 9 GLU B CA 1
ATOM 1377 C C . GLU B 1 9 ? 22.875 25.891 11.625 1 87.19 9 GLU B C 1
ATOM 1379 O O . GLU B 1 9 ? 22.891 24.656 11.617 1 87.19 9 GLU B O 1
ATOM 1384 N N . GLU B 1 10 ? 22.078 26.594 12.391 1 86.81 10 GLU B N 1
ATOM 1385 C CA . GLU B 1 10 ? 21.172 25.938 13.344 1 86.81 10 GLU B CA 1
ATOM 1386 C C . GLU B 1 10 ? 20.141 25.062 12.633 1 86.81 10 GLU B C 1
ATOM 1388 O O . GLU B 1 10 ? 19.906 23.922 13.031 1 86.81 10 GLU B O 1
ATOM 1393 N N . TYR B 1 11 ? 19.672 25.531 11.547 1 89.81 11 TYR B N 1
ATOM 1394 C CA . TYR B 1 11 ? 18.641 24.797 10.82 1 89.81 11 TYR B CA 1
ATOM 1395 C C . TYR B 1 11 ? 19.234 23.688 9.977 1 89.81 11 TYR B C 1
ATOM 1397 O O . TYR B 1 11 ? 18.578 22.672 9.711 1 89.81 11 TYR B O 1
ATOM 1405 N N . ARG B 1 12 ? 20.453 23.906 9.633 1 90.44 12 ARG B N 1
ATOM 1406 C CA . ARG B 1 12 ? 21.156 22.844 8.938 1 90.44 12 ARG B CA 1
ATOM 1407 C C . ARG B 1 12 ? 21.359 21.625 9.844 1 90.44 12 ARG B C 1
ATOM 1409 O O . ARG B 1 12 ? 21.172 20.484 9.414 1 90.44 12 ARG B O 1
ATOM 1416 N N . GLN B 1 13 ? 21.719 21.922 11.055 1 89.75 13 GLN B N 1
ATOM 1417 C CA . GLN B 1 13 ? 21.875 20.844 12.039 1 89.75 13 GLN B CA 1
ATOM 1418 C C . GLN B 1 13 ? 20.547 20.141 12.305 1 89.75 13 GLN B C 1
ATOM 1420 O O . GLN B 1 13 ? 20.5 18.922 12.414 1 89.75 13 GLN B O 1
ATOM 1425 N N . LEU B 1 14 ? 19.562 20.922 12.422 1 91.31 14 LEU B N 1
ATOM 1426 C CA . LEU B 1 14 ? 18.234 20.375 12.648 1 91.31 14 LEU B CA 1
ATOM 1427 C C . LEU B 1 14 ? 17.812 19.469 11.492 1 91.31 14 LEU B C 1
ATOM 1429 O O . LEU B 1 14 ? 17.234 18.406 11.719 1 91.31 14 LEU B O 1
ATOM 1433 N N . LEU B 1 15 ? 18.109 19.922 10.312 1 92.94 15 LEU B N 1
ATOM 1434 C CA . LEU B 1 15 ? 17.797 19.125 9.133 1 92.94 15 LEU B CA 1
ATOM 1435 C C . LEU B 1 15 ? 18.484 17.766 9.195 1 92.94 15 LEU B C 1
ATOM 1437 O O . LEU B 1 15 ? 17.859 16.734 8.945 1 92.94 15 LEU B O 1
ATOM 1441 N N . GLU B 1 16 ? 19.672 17.797 9.547 1 92.5 16 GLU B N 1
ATOM 1442 C CA . GLU B 1 16 ? 20.438 16.547 9.641 1 92.5 16 GLU B CA 1
ATOM 1443 C C . GLU B 1 16 ? 19.844 15.617 10.695 1 92.5 16 GLU B C 1
ATOM 1445 O O . GLU B 1 16 ? 19.719 14.414 10.461 1 92.5 16 GLU B O 1
ATOM 1450 N N . MET B 1 17 ? 19.453 16.188 11.758 1 92.38 17 MET B N 1
ATOM 1451 C CA . MET B 1 17 ? 18.859 15.398 12.828 1 92.38 17 MET B CA 1
ATOM 1452 C C . MET B 1 17 ? 17.516 14.828 12.398 1 92.38 17 MET B C 1
ATOM 1454 O O . MET B 1 17 ? 17.188 13.68 12.727 1 92.38 17 MET B O 1
ATOM 1458 N N . MET B 1 18 ? 16.75 15.555 11.641 1 93.56 18 MET B N 1
ATOM 1459 C CA . MET B 1 18 ? 15.398 15.18 11.266 1 93.56 18 MET B CA 1
ATOM 1460 C C . MET B 1 18 ? 15.406 14.125 10.156 1 93.56 18 MET B C 1
ATOM 1462 O O . MET B 1 18 ? 14.422 13.422 9.953 1 93.56 18 MET B O 1
ATOM 1466 N N . GLU B 1 19 ? 16.562 14.102 9.523 1 92.38 19 GLU B N 1
ATOM 1467 C CA . GLU B 1 19 ? 16.719 13.078 8.492 1 92.38 19 GLU B CA 1
ATOM 1468 C C . GLU B 1 19 ? 17.172 11.75 9.094 1 92.38 19 GLU B C 1
ATOM 1470 O O . GLU B 1 19 ? 17.109 10.711 8.43 1 92.38 19 GLU B O 1
ATOM 1475 N N . ASP B 1 20 ? 17.625 11.969 10.258 1 88.19 20 ASP B N 1
ATOM 1476 C CA . ASP B 1 20 ? 18.094 10.789 10.977 1 88.19 20 ASP B CA 1
ATOM 1477 C C . ASP B 1 20 ? 16.969 10.141 11.766 1 88.19 20 ASP B C 1
ATOM 1479 O O . ASP B 1 20 ? 16.484 10.695 12.758 1 88.19 20 ASP B O 1
ATOM 1483 N N . ASP B 1 21 ? 16.656 8.953 11.469 1 82.19 21 ASP B N 1
ATOM 1484 C CA . ASP B 1 21 ? 15.477 8.305 12.031 1 82.19 21 ASP B CA 1
ATOM 1485 C C . ASP B 1 21 ? 15.773 7.73 13.414 1 82.19 21 ASP B C 1
ATOM 1487 O O . ASP B 1 21 ? 14.898 7.145 14.055 1 82.19 21 ASP B O 1
ATOM 1491 N N . THR B 1 22 ? 16.969 7.938 13.883 1 86.62 22 THR B N 1
ATOM 1492 C CA . THR B 1 22 ? 17.328 7.426 15.203 1 86.62 22 THR B CA 1
ATOM 1493 C C . THR B 1 22 ? 17.203 8.516 16.266 1 86.62 22 THR B C 1
ATOM 1495 O O . THR B 1 22 ? 17.312 8.242 17.453 1 86.62 22 THR B O 1
ATOM 1498 N N . VAL B 1 23 ? 16.906 9.734 15.797 1 87.81 23 VAL B N 1
ATOM 1499 C CA . VAL B 1 23 ? 16.844 10.859 16.734 1 87.81 23 VAL B CA 1
ATOM 1500 C C . VAL B 1 23 ? 15.453 10.922 17.359 1 87.81 23 VAL B C 1
ATOM 1502 O O . VAL B 1 23 ? 14.438 10.805 16.672 1 87.81 23 VAL B O 1
ATOM 1505 N N . ASP B 1 24 ? 15.398 11.164 18.578 1 88 24 ASP B N 1
ATOM 1506 C CA . ASP B 1 24 ? 14.156 11.281 19.344 1 88 24 ASP B CA 1
ATOM 1507 C C . ASP B 1 24 ? 13.398 12.547 18.953 1 88 24 ASP B C 1
ATOM 1509 O O . ASP B 1 24 ? 13.938 13.656 19.031 1 88 24 ASP B O 1
ATOM 1513 N N . PRO B 1 25 ? 12.18 12.398 18.672 1 85.25 25 PRO B N 1
ATOM 1514 C CA . PRO B 1 25 ? 11.367 13.547 18.266 1 85.25 25 PRO B CA 1
ATOM 1515 C C . PRO B 1 25 ? 11.297 14.633 19.328 1 85.25 25 PRO B C 1
ATOM 1517 O O . PRO B 1 25 ? 11.156 15.812 19.016 1 85.25 25 PRO B O 1
ATOM 1520 N N . GLU B 1 26 ? 11.422 14.258 20.578 1 86.94 26 GLU B N 1
ATOM 1521 C CA . GLU B 1 26 ? 11.359 15.242 21.656 1 86.94 26 GLU B CA 1
ATOM 1522 C C . GLU B 1 26 ? 12.578 16.172 21.625 1 86.94 26 GLU B C 1
ATOM 1524 O O . GLU B 1 26 ? 12.461 17.359 21.922 1 86.94 26 GLU B O 1
ATOM 1529 N N . VAL B 1 27 ? 13.695 15.594 21.266 1 85.88 27 VAL B N 1
ATOM 1530 C CA . VAL B 1 27 ? 14.922 16.375 21.141 1 85.88 27 VAL B CA 1
ATOM 1531 C C . VAL B 1 27 ? 14.773 17.391 20.016 1 85.88 27 VAL B C 1
ATOM 1533 O O . VAL B 1 27 ? 15.172 18.547 20.156 1 85.88 27 VAL B O 1
ATOM 1536 N N . LEU B 1 28 ? 14.102 17.047 19 1 86.75 28 LEU B N 1
ATOM 1537 C CA . LEU B 1 28 ? 13.906 17.906 17.844 1 86.75 28 LEU B CA 1
ATOM 1538 C C . LEU B 1 28 ? 13 19.094 18.188 1 86.75 28 LEU B C 1
ATOM 1540 O O . LEU B 1 28 ? 13.281 20.219 17.812 1 86.75 28 LEU B O 1
ATOM 1544 N N . GLN B 1 29 ? 11.977 18.75 18.969 1 85.62 29 GLN B N 1
ATOM 1545 C CA . GLN B 1 29 ? 11.031 19.781 19.375 1 85.62 29 GLN B CA 1
ATOM 1546 C C . GLN B 1 29 ? 11.695 20.844 20.25 1 85.62 29 GLN B C 1
ATOM 1548 O O . GLN B 1 29 ? 11.477 22.031 20.062 1 85.62 29 GLN B O 1
ATOM 1553 N N . ASP B 1 30 ? 12.57 20.406 21.109 1 86.94 30 ASP B N 1
ATOM 1554 C CA . ASP B 1 30 ? 13.273 21.312 22.016 1 86.94 30 ASP B CA 1
ATOM 1555 C C . ASP B 1 30 ? 14.211 22.234 21.25 1 86.94 30 ASP B C 1
ATOM 1557 O O . ASP B 1 30 ? 14.305 23.422 21.547 1 86.94 30 ASP B O 1
ATOM 1561 N N . THR B 1 31 ? 14.898 21.656 20.266 1 84.62 31 THR B N 1
ATOM 1562 C CA . THR B 1 31 ? 15.82 22.438 19.453 1 84.62 31 THR B CA 1
ATOM 1563 C C . THR B 1 31 ? 15.07 23.484 18.625 1 84.62 31 THR B C 1
ATOM 1565 O O . THR B 1 31 ? 15.484 24.641 18.562 1 84.62 31 THR B O 1
ATOM 1568 N N . LEU B 1 32 ? 13.93 23.094 18.141 1 86.94 32 LEU B N 1
ATOM 1569 C CA . LEU B 1 32 ? 13.102 23.969 17.328 1 86.94 32 LEU B CA 1
ATOM 1570 C C . LEU B 1 32 ? 12.562 25.125 18.172 1 86.94 32 LEU B C 1
ATOM 1572 O O . LEU B 1 32 ? 12.578 26.281 17.719 1 86.94 32 LEU B O 1
ATOM 1576 N N . GLU B 1 33 ? 12.156 24.828 19.406 1 87.12 33 GLU B N 1
ATOM 1577 C CA . GLU B 1 33 ? 11.562 25.844 20.281 1 87.12 33 GLU B CA 1
ATOM 1578 C C . GLU B 1 33 ? 12.633 26.766 20.859 1 87.12 33 GLU B C 1
ATOM 1580 O O . GLU B 1 33 ? 12.328 27.875 21.312 1 87.12 33 GLU B O 1
ATOM 1585 N N . GLY B 1 34 ? 13.852 26.297 20.812 1 83.69 34 GLY B N 1
ATOM 1586 C CA . GLY B 1 34 ? 14.945 27.062 21.391 1 83.69 34 GLY B CA 1
ATOM 1587 C C . GLY B 1 34 ? 15.516 28.094 20.422 1 83.69 34 GLY B C 1
ATOM 1588 O O . GLY B 1 34 ? 16.344 28.922 20.812 1 83.69 34 GLY B O 1
ATOM 1589 N N . VAL B 1 35 ? 14.984 28.047 19.219 1 78.94 35 VAL B N 1
ATOM 1590 C CA . VAL B 1 35 ? 15.5 28.984 18.234 1 78.94 35 VAL B CA 1
ATOM 1591 C C . VAL B 1 35 ? 14.844 30.344 18.422 1 78.94 35 VAL B C 1
ATOM 1593 O O . VAL B 1 35 ? 13.625 30.438 18.562 1 78.94 35 VAL B O 1
ATOM 1596 N N . ASP B 1 36 ? 15.68 31.406 18.594 1 79.56 36 ASP B N 1
ATOM 1597 C CA . ASP B 1 36 ? 15.18 32.75 18.781 1 79.56 36 ASP B CA 1
ATOM 1598 C C . ASP B 1 36 ? 15.055 33.5 17.438 1 79.56 36 ASP B C 1
ATOM 1600 O O . ASP B 1 36 ? 15.617 33.062 16.438 1 79.56 36 ASP B O 1
ATOM 1604 N N . GLY B 1 37 ? 14.156 34.562 17.438 1 83.75 37 GLY B N 1
ATOM 1605 C CA . GLY B 1 37 ? 14.023 35.375 16.25 1 83.75 37 GLY B CA 1
ATOM 1606 C C . GLY B 1 37 ? 12.617 35.906 16.016 1 83.75 37 GLY B C 1
ATOM 1607 O O . GLY B 1 37 ? 11.688 35.5 16.719 1 83.75 37 GLY B O 1
ATOM 1608 N N . GLU B 1 38 ? 12.57 36.875 15.094 1 91.81 38 GLU B N 1
ATOM 1609 C CA . GLU B 1 38 ? 11.273 37.375 14.672 1 91.81 38 GLU B CA 1
ATOM 1610 C C . GLU B 1 38 ? 10.469 36.312 13.938 1 91.81 38 GLU B C 1
ATOM 1612 O O . GLU B 1 38 ? 11.047 35.406 13.32 1 91.81 38 GLU B O 1
ATOM 1617 N N . ILE B 1 39 ? 9.219 36.344 14.023 1 94.56 39 ILE B N 1
ATOM 1618 C CA . ILE B 1 39 ? 8.312 35.344 13.492 1 94.56 39 ILE B CA 1
ATOM 1619 C C . ILE B 1 39 ? 8.562 35.156 12 1 94.56 39 ILE B C 1
ATOM 1621 O O . ILE B 1 39 ? 8.523 34.062 11.477 1 94.56 39 ILE B O 1
ATOM 1625 N N . GLU B 1 40 ? 8.867 36.219 11.266 1 95.88 40 GLU B N 1
ATOM 1626 C CA . GLU B 1 40 ? 9.102 36.125 9.828 1 95.88 40 GLU B CA 1
ATOM 1627 C C . GLU B 1 40 ? 10.344 35.312 9.516 1 95.88 40 GLU B C 1
ATOM 1629 O O . GLU B 1 40 ? 10.344 34.5 8.57 1 95.88 40 GLU B O 1
ATOM 1634 N N . ALA B 1 41 ? 11.352 35.531 10.273 1 93.31 41 ALA B N 1
ATOM 1635 C CA . ALA B 1 41 ? 12.594 34.781 10.102 1 93.31 41 ALA B CA 1
ATOM 1636 C C . ALA B 1 41 ? 12.398 33.312 10.445 1 93.31 41 ALA B C 1
ATOM 1638 O O . ALA B 1 41 ? 12.859 32.438 9.727 1 93.31 41 ALA B O 1
ATOM 1639 N N . LYS B 1 42 ? 11.703 33.062 11.516 1 93.38 42 LYS B N 1
ATOM 1640 C CA . LYS B 1 42 ? 11.406 31.703 11.938 1 93.38 42 LYS B CA 1
ATOM 1641 C C . LYS B 1 42 ? 10.578 30.984 10.883 1 93.38 42 LYS B C 1
ATOM 1643 O O . LYS B 1 42 ? 10.859 29.828 10.555 1 93.38 42 LYS B O 1
ATOM 1648 N N . ALA B 1 43 ? 9.617 31.672 10.406 1 96.88 43 ALA B N 1
ATOM 1649 C CA . ALA B 1 43 ? 8.711 31.094 9.414 1 96.88 43 ALA B CA 1
ATOM 1650 C C . ALA B 1 43 ? 9.469 30.703 8.141 1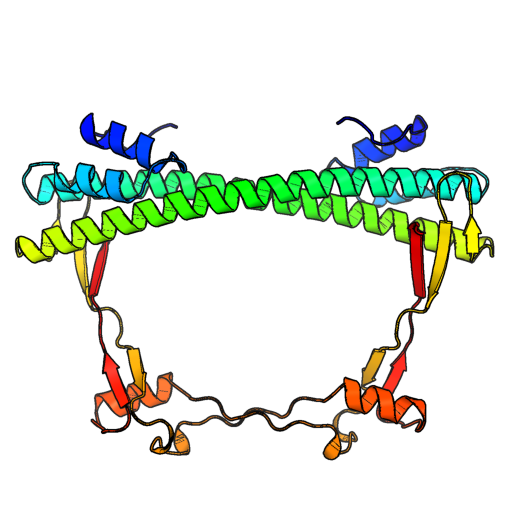 96.88 43 ALA B C 1
ATOM 1652 O O . ALA B 1 43 ? 9.281 29.609 7.613 1 96.88 43 ALA B O 1
ATOM 1653 N N . ASP B 1 44 ? 10.297 31.547 7.648 1 95.94 44 ASP B N 1
ATOM 1654 C CA . ASP B 1 44 ? 11.086 31.266 6.453 1 95.94 44 ASP B CA 1
ATOM 1655 C C . ASP B 1 44 ? 11.961 30.031 6.648 1 95.94 44 ASP B C 1
ATOM 1657 O O . ASP B 1 44 ? 12.008 29.156 5.781 1 95.94 44 ASP B O 1
ATOM 1661 N N . ASN B 1 45 ? 12.633 30 7.77 1 94.44 45 ASN B N 1
ATOM 1662 C C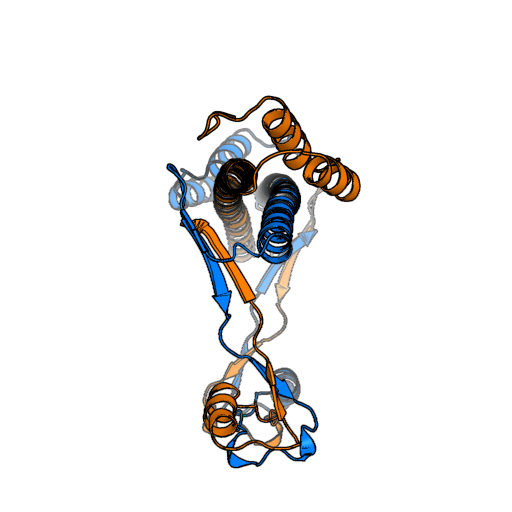A . ASN B 1 45 ? 13.531 28.875 8.039 1 94.44 45 ASN B CA 1
ATOM 1663 C C . ASN B 1 45 ? 12.758 27.562 8.195 1 94.44 45 ASN B C 1
ATOM 1665 O O . ASN B 1 45 ? 13.195 26.516 7.719 1 94.44 45 ASN B O 1
ATOM 1669 N N . CYS B 1 46 ? 11.648 27.625 8.836 1 96.06 46 CYS B N 1
ATOM 1670 C CA . CYS B 1 46 ? 10.805 26.438 8.969 1 96.06 46 CYS B CA 1
ATOM 1671 C C . CYS B 1 46 ? 10.305 25.969 7.609 1 96.06 46 CYS B C 1
ATOM 1673 O O . CYS B 1 46 ? 10.305 24.766 7.328 1 96.06 46 CYS B O 1
ATOM 1675 N N . ALA B 1 47 ? 9.906 26.906 6.785 1 97.56 47 ALA B N 1
ATOM 1676 C CA . ALA B 1 47 ? 9.422 26.562 5.449 1 97.56 47 ALA B CA 1
ATOM 1677 C C . ALA B 1 47 ? 10.516 25.875 4.629 1 97.56 47 ALA B C 1
ATOM 1679 O O . ALA B 1 47 ? 10.258 24.875 3.949 1 97.56 47 ALA B O 1
ATOM 1680 N N . LYS B 1 48 ? 11.688 26.516 4.727 1 96.75 48 LYS B N 1
ATOM 1681 C CA . LYS B 1 48 ? 12.812 25.906 4.027 1 96.75 48 LYS B CA 1
ATOM 1682 C C . LYS B 1 48 ? 13.07 24.484 4.527 1 96.75 48 LYS B C 1
ATOM 1684 O O . LYS B 1 48 ? 13.312 23.578 3.732 1 96.75 48 LYS B O 1
ATOM 1689 N N . LEU B 1 49 ? 13.039 24.297 5.816 1 95.56 49 LEU B N 1
ATOM 1690 C CA . LEU B 1 49 ? 13.25 23 6.434 1 95.56 49 LEU B CA 1
ATOM 1691 C C . LEU B 1 49 ? 12.211 21.984 5.945 1 95.56 49 LEU B C 1
ATOM 1693 O O . LEU B 1 49 ? 12.555 20.875 5.547 1 95.56 49 LEU B O 1
ATOM 1697 N N . ILE B 1 50 ? 10.992 22.344 5.953 1 97.25 50 ILE B N 1
ATOM 1698 C CA . ILE B 1 50 ? 9.891 21.484 5.523 1 97.25 50 ILE B CA 1
ATOM 1699 C C . ILE B 1 50 ? 10.094 21.078 4.062 1 97.25 50 ILE B C 1
ATOM 1701 O O . ILE B 1 50 ? 9.938 19.906 3.711 1 97.25 50 ILE B O 1
ATOM 1705 N N . ARG B 1 51 ? 10.453 22.078 3.246 1 96.88 51 ARG B N 1
ATOM 1706 C CA . ARG B 1 51 ? 10.68 21.797 1.831 1 96.88 51 ARG B CA 1
ATOM 1707 C C . ARG B 1 51 ? 11.82 20.797 1.644 1 96.88 51 ARG B C 1
ATOM 1709 O O . ARG B 1 51 ? 11.734 19.906 0.791 1 96.88 51 ARG B O 1
ATOM 1716 N N . GLU B 1 52 ? 12.883 21 2.422 1 96.69 52 GLU B N 1
ATOM 1717 C CA . GLU B 1 52 ? 14.008 20.078 2.352 1 96.69 52 GLU B CA 1
ATOM 1718 C C . GLU B 1 52 ? 13.586 18.672 2.746 1 96.69 52 GLU B C 1
ATOM 1720 O O . GLU B 1 52 ? 13.906 17.703 2.053 1 96.69 52 GLU B O 1
ATOM 1725 N N . LEU B 1 53 ? 12.883 18.562 3.789 1 96.62 53 LEU B N 1
ATOM 1726 C CA . LEU B 1 53 ? 12.43 17.266 4.273 1 96.62 53 LEU B CA 1
ATOM 1727 C C . LEU B 1 53 ? 11.5 16.594 3.266 1 96.62 53 LEU B C 1
ATOM 1729 O O . LEU B 1 53 ? 11.609 15.391 3.014 1 96.62 53 LEU B O 1
ATOM 1733 N N . ASN B 1 54 ? 10.641 17.375 2.678 1 97.06 54 ASN B N 1
ATOM 1734 C CA . ASN B 1 54 ? 9.742 16.844 1.662 1 97.06 54 ASN B CA 1
ATOM 1735 C C . ASN B 1 54 ? 10.5 16.375 0.422 1 97.06 54 ASN B C 1
ATOM 1737 O O . ASN B 1 54 ? 10.109 15.414 -0.233 1 97.06 54 ASN B O 1
ATOM 1741 N N . GLY B 1 55 ? 11.523 17.156 0.107 1 95.38 55 GLY B N 1
ATOM 1742 C CA . GLY B 1 55 ? 12.398 16.719 -0.972 1 95.38 55 GLY B CA 1
ATOM 1743 C C . GLY B 1 55 ? 13.008 15.359 -0.726 1 95.38 55 GLY B C 1
ATOM 1744 O O . GLY B 1 55 ? 13.031 14.508 -1.62 1 95.38 55 GLY B O 1
ATOM 1745 N N . VAL B 1 56 ? 13.422 15.164 0.473 1 94.81 56 VAL B N 1
ATOM 1746 C CA . VAL B 1 56 ? 14.016 13.883 0.855 1 94.81 56 VAL B CA 1
ATOM 1747 C C . VAL B 1 56 ? 12.969 12.781 0.744 1 94.81 56 VAL B C 1
ATOM 1749 O O . VAL B 1 56 ? 13.227 11.727 0.153 1 94.81 56 VAL B O 1
ATOM 1752 N N . THR B 1 57 ? 11.789 13.023 1.287 1 97.12 57 THR B N 1
ATOM 1753 C CA . THR B 1 57 ? 10.734 12.016 1.271 1 97.12 57 THR B CA 1
ATOM 1754 C C . THR B 1 57 ? 10.328 11.68 -0.161 1 97.12 57 THR B C 1
ATOM 1756 O O . THR B 1 57 ? 10.016 10.523 -0.47 1 97.12 57 THR B O 1
ATOM 1759 N N . SER B 1 58 ? 10.344 12.656 -1.012 1 97.62 58 SER B N 1
ATOM 1760 C CA . SER B 1 58 ? 10.008 12.438 -2.412 1 97.62 58 SER B CA 1
ATOM 1761 C C . SER B 1 58 ? 11.008 11.5 -3.082 1 97.62 58 SER B C 1
ATOM 1763 O O . SER B 1 58 ? 10.617 10.602 -3.834 1 97.62 58 SER B O 1
ATOM 1765 N N . VAL B 1 59 ? 12.266 11.758 -2.777 1 96.75 59 VAL B N 1
ATOM 1766 C CA . VAL B 1 59 ? 13.328 10.938 -3.352 1 96.75 59 VAL B CA 1
ATOM 1767 C C . VAL B 1 59 ? 13.195 9.5 -2.846 1 96.75 59 VAL B C 1
ATOM 1769 O O . VAL B 1 59 ? 13.305 8.547 -3.623 1 96.75 59 VAL B O 1
ATOM 1772 N N . ILE B 1 60 ? 12.922 9.367 -1.563 1 97.81 60 ILE B N 1
ATOM 1773 C CA . ILE B 1 60 ? 12.75 8.039 -0.972 1 97.81 60 ILE B CA 1
ATOM 1774 C C . ILE B 1 60 ? 11.562 7.336 -1.613 1 97.81 60 ILE B C 1
ATOM 1776 O O . ILE B 1 60 ? 11.641 6.152 -1.953 1 97.81 60 ILE B O 1
ATOM 1780 N N . ASN B 1 61 ? 10.5 8.062 -1.797 1 98.38 61 ASN B N 1
ATOM 1781 C CA . ASN B 1 61 ? 9.305 7.492 -2.404 1 98.38 61 ASN B CA 1
ATOM 1782 C C . ASN B 1 61 ? 9.57 7.008 -3.826 1 98.38 61 ASN B C 1
ATOM 1784 O O . ASN B 1 61 ? 9.086 5.949 -4.227 1 98.38 61 ASN B O 1
ATOM 1788 N N . GLU B 1 62 ? 10.289 7.781 -4.59 1 98.38 62 GLU B N 1
ATOM 1789 C CA . GLU B 1 62 ? 10.656 7.367 -5.941 1 98.38 62 GLU B CA 1
ATOM 1790 C C . GLU B 1 62 ? 11.438 6.059 -5.922 1 98.38 62 GLU B C 1
ATOM 1792 O O . GLU B 1 62 ? 11.219 5.184 -6.762 1 98.38 62 GLU B O 1
ATOM 1797 N N . GLU B 1 63 ? 12.32 5.934 -4.957 1 98.38 63 GLU B N 1
ATOM 1798 C CA . GLU B 1 63 ? 13.102 4.707 -4.84 1 98.38 63 GLU B CA 1
ATOM 1799 C C . GLU B 1 63 ? 12.219 3.527 -4.445 1 98.38 63 GLU B C 1
ATOM 1801 O O . GLU B 1 63 ? 12.383 2.42 -4.961 1 98.38 63 GLU B O 1
ATOM 1806 N N . ILE B 1 64 ? 11.297 3.762 -3.572 1 98.69 64 ILE B N 1
ATOM 1807 C CA . ILE B 1 64 ? 10.367 2.715 -3.158 1 98.69 64 ILE B CA 1
ATOM 1808 C C . ILE B 1 64 ? 9.586 2.211 -4.367 1 98.69 64 ILE B C 1
ATOM 1810 O O . ILE B 1 64 ? 9.445 1.002 -4.566 1 98.69 64 ILE B O 1
ATOM 1814 N N . GLU B 1 65 ? 9.141 3.121 -5.164 1 98.56 65 GLU B N 1
ATOM 1815 C CA . GLU B 1 65 ? 8.375 2.748 -6.352 1 98.56 65 GLU B CA 1
ATOM 1816 C C . GLU B 1 65 ? 9.234 1.959 -7.336 1 98.56 65 GLU B C 1
ATOM 1818 O O . GLU B 1 65 ? 8.766 1.001 -7.949 1 98.56 65 GLU B O 1
ATOM 1823 N N . ARG B 1 66 ? 10.477 2.4 -7.449 1 97.75 66 ARG B N 1
ATOM 1824 C CA . ARG B 1 66 ? 11.406 1.685 -8.312 1 97.75 66 ARG B CA 1
ATOM 1825 C C . ARG B 1 66 ? 11.625 0.259 -7.816 1 97.75 66 ARG B C 1
ATOM 1827 O O . ARG B 1 66 ? 11.594 -0.689 -8.609 1 97.75 66 ARG B O 1
ATOM 1834 N N . LEU B 1 67 ? 11.828 0.083 -6.605 1 98.19 67 LEU B N 1
ATOM 1835 C CA . LEU B 1 67 ? 12.078 -1.225 -6.008 1 98.19 67 LEU B CA 1
ATOM 1836 C C . LEU B 1 67 ? 10.844 -2.109 -6.102 1 98.19 67 LEU B C 1
ATOM 1838 O O . LEU B 1 67 ? 10.953 -3.314 -6.336 1 98.19 67 LEU B O 1
ATOM 1842 N N . LYS B 1 68 ? 9.656 -1.498 -5.902 1 98.19 68 LYS B N 1
ATOM 1843 C CA . LYS B 1 68 ? 8.414 -2.256 -6.031 1 98.19 68 LYS B CA 1
ATOM 1844 C C . LYS B 1 68 ? 8.25 -2.812 -7.445 1 98.19 68 LYS B C 1
ATOM 1846 O O . LYS B 1 68 ? 7.875 -3.973 -7.621 1 98.19 68 LYS B O 1
ATOM 1851 N N . ALA B 1 69 ? 8.531 -1.974 -8.422 1 96.94 69 ALA B N 1
ATOM 1852 C CA . ALA B 1 69 ? 8.445 -2.41 -9.82 1 96.94 69 ALA B CA 1
ATOM 1853 C C . ALA B 1 69 ? 9.398 -3.566 -10.086 1 96.94 69 ALA B C 1
ATOM 1855 O O . ALA B 1 69 ? 9.031 -4.543 -10.742 1 96.94 69 ALA B O 1
ATOM 1856 N N . ARG B 1 70 ? 10.617 -3.453 -9.578 1 96.56 70 ARG B N 1
ATOM 1857 C CA . ARG B 1 70 ? 11.617 -4.508 -9.727 1 96.56 70 ARG B CA 1
ATOM 1858 C C . ARG B 1 70 ? 11.164 -5.793 -9.055 1 96.56 70 ARG B C 1
ATOM 1860 O O . ARG B 1 70 ? 11.266 -6.879 -9.633 1 96.56 70 ARG B O 1
ATOM 1867 N N . LYS B 1 71 ? 10.656 -5.648 -7.875 1 97.44 71 LYS B N 1
ATOM 1868 C CA . LYS B 1 71 ? 10.164 -6.801 -7.125 1 97.44 71 LYS B CA 1
ATOM 1869 C C . LYS B 1 71 ? 9.055 -7.516 -7.883 1 97.44 71 LYS B C 1
ATOM 1871 O O . LYS B 1 71 ? 9.039 -8.75 -7.957 1 97.44 71 LYS B O 1
ATOM 1876 N N . ASP B 1 72 ? 8.156 -6.762 -8.438 1 96.88 72 ASP B N 1
ATOM 1877 C CA . ASP B 1 72 ? 7.02 -7.328 -9.156 1 96.88 72 ASP B CA 1
ATOM 1878 C C . ASP B 1 72 ? 7.484 -8.133 -10.367 1 96.88 72 ASP B C 1
ATOM 1880 O O . ASP B 1 72 ? 6.977 -9.227 -10.625 1 96.88 72 ASP B O 1
ATOM 1884 N N . VAL B 1 73 ? 8.438 -7.594 -11.078 1 95.44 73 VAL B N 1
ATOM 1885 C CA . VAL B 1 73 ? 8.945 -8.273 -12.266 1 95.44 73 VAL B CA 1
ATOM 1886 C C . VAL B 1 73 ? 9.594 -9.602 -11.859 1 95.44 73 VAL B C 1
ATOM 1888 O O . VAL B 1 73 ? 9.312 -10.641 -12.461 1 95.44 73 VAL B O 1
ATOM 1891 N N . ILE B 1 74 ? 10.359 -9.578 -10.852 1 96.06 74 ILE B N 1
ATOM 1892 C CA . ILE B 1 74 ? 11.086 -10.766 -10.414 1 96.06 74 ILE B CA 1
ATOM 1893 C C . ILE B 1 74 ? 10.102 -11.805 -9.875 1 96.06 74 ILE B C 1
ATOM 1895 O O . ILE B 1 74 ? 10.219 -12.992 -10.18 1 96.06 74 ILE B O 1
ATOM 1899 N N . SER B 1 75 ? 9.164 -11.289 -9.109 1 97.12 75 SER B N 1
ATOM 1900 C CA . SER B 1 75 ? 8.141 -12.188 -8.578 1 97.12 75 SER B CA 1
ATOM 1901 C C . SER B 1 75 ? 7.328 -12.828 -9.703 1 97.12 75 SER B C 1
ATOM 1903 O O . SER B 1 75 ? 7.023 -14.016 -9.656 1 97.12 75 SER B O 1
ATOM 1905 N N . ASN B 1 76 ? 7.047 -12.07 -10.68 1 96.19 76 ASN B N 1
ATOM 1906 C CA . ASN B 1 76 ? 6.32 -12.586 -11.836 1 96.19 76 ASN B CA 1
ATOM 1907 C C . ASN B 1 76 ? 7.141 -13.625 -12.602 1 96.19 76 ASN B C 1
ATOM 1909 O O . ASN B 1 76 ? 6.59 -14.594 -13.117 1 96.19 76 ASN B O 1
ATOM 1913 N N . ASN B 1 77 ? 8.43 -13.383 -12.688 1 95.25 77 ASN B N 1
ATOM 1914 C CA . ASN B 1 77 ? 9.305 -14.352 -13.336 1 95.25 77 ASN B CA 1
ATOM 1915 C C . ASN B 1 77 ? 9.336 -15.68 -12.578 1 95.25 77 ASN B C 1
ATOM 1917 O O . ASN B 1 77 ? 9.312 -16.75 -13.188 1 95.25 77 ASN B O 1
ATOM 1921 N N . ALA B 1 78 ? 9.312 -15.602 -11.281 1 96.19 78 ALA B N 1
ATOM 1922 C CA . ALA B 1 78 ? 9.25 -16.812 -10.469 1 96.19 78 ALA B CA 1
ATOM 1923 C C . ALA B 1 78 ? 7.949 -17.578 -10.719 1 96.19 78 ALA B C 1
ATOM 1925 O O . ALA B 1 78 ? 7.957 -18.797 -10.844 1 96.19 78 ALA B O 1
ATOM 1926 N N . ASP B 1 79 ? 6.922 -16.828 -10.859 1 96.12 79 ASP B N 1
ATOM 1927 C CA . ASP B 1 79 ? 5.625 -17.438 -11.133 1 96.12 79 ASP B CA 1
ATOM 1928 C C . ASP B 1 79 ? 5.609 -18.109 -12.508 1 96.12 79 ASP B C 1
ATOM 1930 O O . ASP B 1 79 ? 5 -19.156 -12.68 1 96.12 79 ASP B O 1
ATOM 1934 N N . ARG B 1 80 ? 6.266 -17.516 -13.453 1 95 80 ARG B N 1
ATOM 1935 C CA . ARG B 1 80 ? 6.355 -18.078 -14.789 1 95 80 ARG B CA 1
ATOM 1936 C C . ARG B 1 80 ? 7.117 -19.406 -14.773 1 95 80 ARG B C 1
ATOM 1938 O O . ARG B 1 80 ? 6.727 -20.359 -15.445 1 95 80 ARG B O 1
ATOM 1945 N N . VAL B 1 81 ? 8.164 -19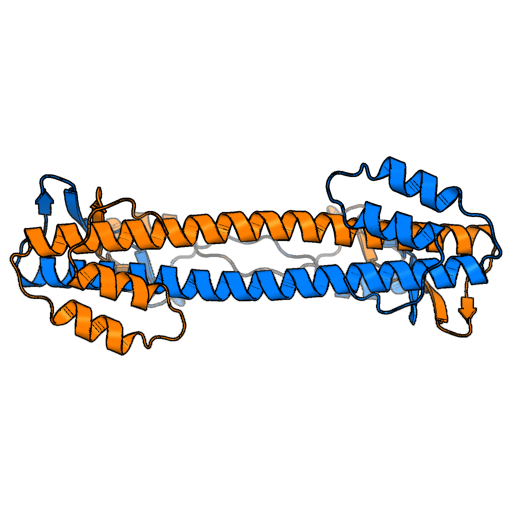.453 -14.07 1 96.06 81 VAL B N 1
ATOM 1946 C CA . VAL B 1 81 ? 8.945 -20.688 -13.953 1 96.06 81 VAL B CA 1
ATOM 1947 C C . VAL B 1 81 ? 8.094 -21.781 -13.328 1 96.06 81 VAL B C 1
ATOM 1949 O O . VAL B 1 81 ? 8.102 -22.922 -13.789 1 96.06 81 VAL B O 1
ATOM 1952 N N . LYS B 1 82 ? 7.367 -21.391 -12.312 1 97.31 82 LYS B N 1
ATOM 1953 C CA . LYS B 1 82 ? 6.496 -22.344 -11.641 1 97.31 82 LYS B CA 1
ATOM 1954 C C . LYS B 1 82 ? 5.438 -22.891 -12.594 1 97.31 82 LYS B C 1
ATOM 1956 O O . LYS B 1 82 ? 5.195 -24.094 -12.633 1 97.31 82 LYS B O 1
ATOM 1961 N N . LYS B 1 83 ? 4.836 -22.031 -13.383 1 95.94 83 LYS B N 1
ATOM 1962 C CA . LYS B 1 83 ? 3.818 -22.438 -14.344 1 95.94 83 LYS B CA 1
ATOM 1963 C C . LYS B 1 83 ? 4.41 -23.344 -15.422 1 95.94 83 LYS B C 1
ATOM 1965 O O . LYS B 1 83 ? 3.773 -24.297 -15.859 1 95.94 83 LYS B O 1
ATOM 1970 N N . TYR B 1 84 ? 5.609 -23.016 -15.805 1 95.31 84 TYR B N 1
ATOM 1971 C CA . TYR B 1 84 ? 6.316 -23.844 -16.781 1 95.31 84 TYR B CA 1
ATOM 1972 C C . TYR B 1 84 ? 6.523 -25.25 -16.25 1 95.31 84 TYR B C 1
ATOM 1974 O O . TYR B 1 84 ? 6.262 -26.234 -16.953 1 95.31 84 TYR B O 1
ATOM 1982 N N . LEU B 1 85 ? 6.996 -25.328 -15.078 1 96.94 85 LEU B N 1
ATOM 1983 C CA . LEU B 1 85 ? 7.273 -26.625 -14.469 1 96.94 85 LEU B CA 1
ATOM 1984 C C . LEU B 1 85 ? 5.988 -27.422 -14.297 1 96.94 85 LEU B C 1
ATOM 1986 O O . LEU B 1 85 ? 5.957 -28.625 -14.57 1 96.94 85 LEU B O 1
ATOM 1990 N N . GLU B 1 86 ? 4.949 -26.719 -13.875 1 97.69 86 GLU B N 1
ATOM 1991 C CA . GLU B 1 86 ? 3.645 -27.359 -13.742 1 97.69 86 GLU B CA 1
ATOM 1992 C C . GLU B 1 86 ? 3.203 -27.984 -15.062 1 97.69 86 GLU B C 1
ATOM 1994 O O . GLU B 1 86 ? 2.795 -29.156 -15.094 1 97.69 86 GLU B O 1
ATOM 1999 N N . LYS B 1 87 ? 3.324 -27.266 -16.125 1 95.38 87 LYS B N 1
ATOM 2000 C CA . LYS B 1 87 ? 2.959 -27.766 -17.453 1 95.38 87 LYS B CA 1
ATOM 2001 C C . LYS B 1 87 ? 3.83 -28.953 -17.859 1 95.38 87 LYS B C 1
ATOM 2003 O O . LYS B 1 87 ? 3.332 -29.922 -18.406 1 95.38 87 LYS B O 1
ATOM 2008 N N . ALA B 1 88 ? 5.152 -28.875 -17.594 1 94.88 88 ALA B N 1
ATOM 2009 C CA . ALA B 1 88 ? 6.078 -29.953 -17.922 1 94.88 88 ALA B CA 1
ATOM 2010 C C . ALA B 1 88 ? 5.711 -31.234 -17.172 1 94.88 88 ALA B C 1
ATOM 2012 O O . ALA B 1 88 ? 5.754 -32.312 -17.75 1 94.88 88 ALA B O 1
ATOM 2013 N N . MET B 1 89 ? 5.309 -31.062 -15.93 1 97.31 89 MET B N 1
ATOM 2014 C CA . MET B 1 89 ? 4.914 -32.219 -15.109 1 97.31 89 MET B CA 1
ATOM 2015 C C . MET B 1 89 ? 3.643 -32.844 -15.648 1 97.31 89 MET B C 1
ATOM 2017 O O . MET B 1 89 ? 3.549 -34.094 -15.734 1 97.31 89 MET B O 1
ATOM 2021 N N . ILE B 1 90 ? 2.703 -32.031 -16.078 1 96.5 90 ILE B N 1
ATOM 2022 C CA . ILE B 1 90 ? 1.443 -32.531 -16.641 1 96.5 90 ILE B CA 1
ATOM 2023 C C . ILE B 1 90 ? 1.696 -33.219 -17.984 1 96.5 90 ILE B C 1
ATOM 2025 O O . ILE B 1 90 ? 1.199 -34.312 -18.219 1 96.5 90 ILE B O 1
ATOM 2029 N N . ASP B 1 91 ? 2.547 -32.656 -18.781 1 94.06 91 ASP B N 1
ATOM 2030 C CA . ASP B 1 91 ? 2.836 -33.156 -20.109 1 94.06 91 ASP B CA 1
ATOM 2031 C C . ASP B 1 91 ? 3.555 -34.531 -20.031 1 94.06 91 ASP B C 1
ATOM 2033 O O . ASP B 1 91 ? 3.359 -35.375 -20.891 1 94.06 91 ASP B O 1
ATOM 2037 N N . THR B 1 92 ? 4.359 -34.688 -19.016 1 94.44 92 THR B N 1
ATOM 2038 C CA . THR B 1 92 ? 5.137 -35.938 -18.875 1 94.44 92 THR B CA 1
ATOM 2039 C C . THR B 1 92 ? 4.367 -36.969 -18.078 1 94.44 92 THR B C 1
ATOM 2041 O O . THR B 1 92 ? 4.809 -38.125 -17.953 1 94.44 92 THR B O 1
ATOM 2044 N N . GLY B 1 93 ? 3.271 -36.531 -17.438 1 95.75 93 GLY B N 1
ATOM 2045 C CA . GLY B 1 93 ? 2.439 -37.438 -16.672 1 95.75 93 GLY B CA 1
ATOM 2046 C C . GLY B 1 93 ? 2.955 -37.688 -15.258 1 95.75 93 GLY B C 1
ATOM 2047 O O . GLY B 1 93 ? 2.482 -38.594 -14.562 1 95.75 93 GLY B O 1
ATOM 2048 N N . LYS B 1 94 ? 3.98 -37 -14.875 1 96.75 94 LYS B N 1
ATOM 2049 C CA . LYS B 1 94 ? 4.535 -37.094 -13.531 1 96.75 94 LYS B CA 1
ATOM 2050 C C . LYS B 1 94 ? 4.008 -36 -12.633 1 96.75 94 LYS B C 1
ATOM 2052 O O . LYS B 1 94 ? 4.648 -34.938 -12.492 1 96.75 94 LYS B O 1
ATOM 2057 N N . ARG B 1 95 ? 2.979 -36.25 -11.953 1 97.5 95 ARG B N 1
ATOM 2058 C CA . ARG B 1 95 ? 2.262 -35.219 -11.25 1 97.5 95 ARG B CA 1
ATOM 2059 C C . ARG B 1 95 ? 2.703 -35.125 -9.789 1 97.5 95 ARG B C 1
ATOM 2061 O O . ARG B 1 95 ? 2.414 -34.156 -9.102 1 97.5 95 ARG B O 1
ATOM 2068 N N . LYS B 1 96 ? 3.344 -36.219 -9.305 1 98.06 96 LYS B N 1
ATOM 2069 C CA . LYS B 1 96 ? 3.889 -36.281 -7.945 1 98.06 96 LYS B CA 1
ATOM 2070 C C . LYS B 1 96 ? 5.18 -37.094 -7.898 1 98.06 96 LYS B C 1
ATOM 2072 O O . LYS B 1 96 ? 5.215 -38.219 -8.336 1 98.06 96 LYS B O 1
ATOM 2077 N N . PHE B 1 97 ? 6.246 -36.406 -7.402 1 98.31 97 PHE B N 1
ATOM 2078 C CA . PHE B 1 97 ? 7.512 -37.125 -7.234 1 98.31 97 PHE B CA 1
ATOM 2079 C C . PHE B 1 97 ? 8.445 -36.312 -6.32 1 98.31 97 PHE B C 1
ATOM 2081 O O . PHE B 1 97 ? 8.133 -35.219 -5.918 1 98.31 97 PHE B O 1
ATOM 2088 N N . LYS B 1 98 ? 9.508 -36.969 -5.984 1 97.94 98 LYS B N 1
ATOM 2089 C CA . LYS B 1 98 ? 10.523 -36.344 -5.129 1 97.94 98 LYS B CA 1
ATOM 2090 C C . LYS B 1 98 ? 11.914 -36.5 -5.723 1 97.94 98 LYS B C 1
ATOM 2092 O O . LYS B 1 98 ? 12.195 -37.469 -6.414 1 97.94 98 LYS B O 1
ATOM 2097 N N . THR B 1 99 ? 12.633 -35.5 -5.504 1 96.62 99 THR B N 1
ATOM 2098 C CA . THR B 1 99 ? 14.062 -35.594 -5.781 1 96.62 99 THR B CA 1
ATOM 2099 C C . THR B 1 99 ? 14.875 -35.562 -4.484 1 96.62 99 THR B C 1
ATOM 2101 O O . THR B 1 99 ? 14.305 -35.688 -3.395 1 96.62 99 THR B O 1
ATOM 2104 N N . ALA B 1 100 ? 16.141 -35.531 -4.625 1 95.44 100 ALA B N 1
ATOM 2105 C CA . ALA B 1 100 ? 17 -35.5 -3.438 1 95.44 100 ALA B CA 1
ATOM 2106 C C . ALA B 1 100 ? 16.797 -34.188 -2.67 1 95.44 100 ALA B C 1
ATOM 2108 O O . ALA B 1 100 ? 17.016 -34.125 -1.457 1 95.44 100 ALA B O 1
ATOM 2109 N N . LEU B 1 101 ? 16.266 -33.125 -3.377 1 95.25 101 LEU B N 1
ATOM 2110 C CA . LEU B 1 101 ? 16.266 -31.781 -2.779 1 95.25 101 LEU B CA 1
ATOM 2111 C C . LEU B 1 101 ? 14.836 -31.328 -2.482 1 95.25 101 LEU B C 1
ATOM 2113 O O . LEU B 1 101 ? 14.602 -30.625 -1.493 1 95.25 101 LEU B O 1
ATOM 2117 N N . PHE B 1 102 ? 13.891 -31.828 -3.332 1 97.94 102 PHE B N 1
ATOM 2118 C CA . PHE B 1 102 ? 12.57 -31.203 -3.227 1 97.94 102 PHE B CA 1
ATOM 2119 C C . PHE B 1 102 ? 11.469 -32.25 -3.453 1 97.94 102 PHE B C 1
ATOM 2121 O O . PHE B 1 102 ? 11.719 -33.312 -4.008 1 97.94 102 PHE B O 1
ATOM 2128 N N . GLY B 1 103 ? 10.352 -31.906 -3.02 1 98.44 103 GLY B N 1
ATOM 2129 C CA . GLY B 1 103 ? 9.117 -32.594 -3.371 1 98.44 103 GLY B CA 1
ATOM 2130 C C . GLY B 1 103 ? 8.219 -31.781 -4.27 1 98.44 103 GLY B C 1
ATOM 2131 O O . GLY B 1 103 ? 8.086 -30.562 -4.086 1 98.44 103 GLY B O 1
ATOM 2132 N N . PHE B 1 104 ? 7.648 -32.531 -5.242 1 98.75 104 PHE B N 1
ATOM 2133 C CA . PHE B 1 104 ? 6.789 -31.844 -6.211 1 98.75 104 PHE B CA 1
ATOM 2134 C C . PHE B 1 104 ? 5.422 -32.5 -6.277 1 98.75 104 PHE B C 1
ATOM 2136 O O . PHE B 1 104 ? 5.324 -33.719 -6.41 1 98.75 104 PHE B O 1
ATOM 2143 N N . ASN B 1 105 ? 4.441 -31.688 -6.148 1 98.44 105 ASN B N 1
ATOM 2144 C CA . ASN B 1 105 ? 3.092 -32.25 -6.176 1 98.44 105 ASN B CA 1
ATOM 2145 C C . ASN B 1 105 ? 2.098 -31.25 -6.781 1 98.44 105 ASN B C 1
ATOM 2147 O O . ASN B 1 105 ? 2.008 -30.094 -6.34 1 98.44 105 ASN B O 1
ATOM 2151 N N . ILE B 1 106 ? 1.382 -31.688 -7.824 1 98.19 106 ILE B N 1
ATOM 2152 C CA . ILE B 1 106 ? 0.278 -30.891 -8.359 1 98.19 106 ILE B CA 1
ATOM 2153 C C . ILE B 1 106 ? -0.995 -31.188 -7.57 1 98.19 106 ILE B C 1
ATOM 2155 O O . ILE B 1 106 ? -1.474 -32.312 -7.543 1 98.19 106 ILE B O 1
ATOM 2159 N N . GLN B 1 107 ? -1.469 -30.203 -6.953 1 96.94 107 GLN B N 1
ATOM 2160 C CA . GLN B 1 107 ? -2.615 -30.391 -6.07 1 96.94 107 GLN B CA 1
ATOM 2161 C C . GLN B 1 107 ? -3.795 -29.531 -6.512 1 96.94 107 GLN B C 1
ATOM 2163 O O . GLN B 1 107 ? -3.609 -28.484 -7.137 1 96.94 107 GLN B O 1
ATOM 2168 N N . LYS B 1 108 ? -4.918 -30.062 -6.281 1 95.62 108 LYS B N 1
ATOM 2169 C CA . LYS B 1 108 ? -6.133 -29.297 -6.543 1 95.62 108 LYS B CA 1
ATOM 2170 C C . LYS B 1 108 ? -6.281 -28.141 -5.555 1 95.62 108 LYS B C 1
ATOM 2172 O O . LYS B 1 108 ? -6.035 -28.312 -4.359 1 95.62 108 LYS B O 1
ATOM 2177 N N . ASN B 1 109 ? -6.566 -27.016 -6.078 1 96.5 109 ASN B N 1
ATOM 2178 C CA . ASN B 1 109 ? -6.895 -25.875 -5.223 1 96.5 109 ASN B CA 1
ATOM 2179 C C . ASN B 1 109 ? -8.32 -25.984 -4.676 1 96.5 109 ASN B C 1
ATOM 2181 O O . ASN B 1 109 ? -9.148 -26.703 -5.234 1 96.5 109 ASN B O 1
ATOM 2185 N N . PRO B 1 110 ? -8.539 -25.344 -3.5 1 94.25 110 PRO B N 1
ATOM 2186 C CA . PRO B 1 110 ? -9.93 -25.312 -3.031 1 94.25 110 PRO B CA 1
ATOM 2187 C C . PRO B 1 110 ? -10.898 -24.797 -4.09 1 94.25 110 PRO B C 1
ATOM 2189 O O . PRO B 1 110 ? -10.562 -23.875 -4.844 1 94.25 110 PRO B O 1
ATOM 2192 N N . ALA B 1 111 ? -12.062 -25.406 -4.18 1 94.69 111 ALA B N 1
ATOM 2193 C CA . ALA B 1 111 ? -13.062 -25.016 -5.176 1 94.69 111 ALA B CA 1
ATOM 2194 C C . ALA B 1 111 ? -13.523 -23.578 -4.953 1 94.69 111 ALA B C 1
ATOM 2196 O O . ALA B 1 111 ? -13.594 -23.109 -3.814 1 94.69 111 ALA B O 1
ATOM 2197 N N . SER B 1 112 ? -13.773 -22.922 -6.039 1 95.94 112 SER B N 1
ATOM 2198 C CA . SER B 1 112 ? -14.312 -21.578 -5.992 1 95.94 112 SER B CA 1
ATOM 2199 C C . SER B 1 112 ? -15.703 -21.516 -6.602 1 95.94 112 SER B C 1
ATOM 2201 O O . SER B 1 112 ? -16.031 -22.297 -7.484 1 95.94 112 SER B O 1
ATOM 2203 N N . VAL B 1 113 ? -16.5 -20.594 -6.062 1 97.12 113 VAL B N 1
ATOM 2204 C CA . VAL B 1 113 ? -17.859 -20.422 -6.543 1 97.12 113 VAL B CA 1
ATOM 2205 C C . VAL B 1 113 ? -17.875 -19.562 -7.797 1 97.12 113 VAL B C 1
ATOM 2207 O O . VAL B 1 113 ? -17.297 -18.469 -7.805 1 97.12 113 VAL B O 1
ATOM 2210 N N . VAL B 1 114 ? -18.5 -20.031 -8.875 1 97.56 114 VAL B N 1
ATOM 2211 C CA . VAL B 1 114 ? -18.734 -19.266 -10.094 1 97.56 114 VAL B CA 1
ATOM 2212 C C . VAL B 1 114 ? -20.219 -18.969 -10.242 1 97.56 114 VAL B C 1
ATOM 2214 O O . VAL B 1 114 ? -21.031 -19.891 -10.297 1 97.56 114 VAL B O 1
ATOM 2217 N N . ILE B 1 115 ? -20.531 -17.734 -10.375 1 97.38 115 ILE B N 1
ATOM 2218 C CA . ILE B 1 115 ? -21.938 -17.328 -10.453 1 97.38 115 ILE B CA 1
ATOM 2219 C C . ILE B 1 115 ? -22.391 -17.297 -11.914 1 97.38 115 ILE B C 1
ATOM 2221 O O . ILE B 1 115 ? -21.812 -16.578 -12.734 1 97.38 115 ILE B O 1
ATOM 2225 N N . ASP B 1 116 ? -23.469 -17.984 -12.25 1 97.19 116 ASP B N 1
ATOM 2226 C CA . ASP B 1 116 ? -24.016 -18.047 -13.602 1 97.19 116 ASP B CA 1
ATOM 2227 C C . ASP B 1 116 ? -25.219 -17.125 -13.766 1 97.19 116 ASP B C 1
ATOM 2229 O O . ASP B 1 116 ? -25.344 -16.438 -14.781 1 97.19 116 ASP B O 1
ATOM 2233 N N . GLN B 1 117 ? -26.109 -17.156 -12.734 1 97.44 117 GLN B N 1
ATOM 2234 C CA . GLN B 1 117 ? -27.281 -16.297 -12.711 1 97.44 117 GLN B CA 1
ATOM 2235 C C . GLN B 1 117 ? -27.516 -15.711 -11.32 1 97.44 117 GLN B C 1
ATOM 2237 O O . GLN B 1 117 ? -28.219 -16.312 -10.5 1 97.44 117 GLN B O 1
ATOM 2242 N N . GLU B 1 118 ? -27.047 -14.602 -11.164 1 96.19 118 GLU B N 1
ATOM 2243 C CA . GLU B 1 118 ? -27.031 -13.969 -9.852 1 96.19 118 GLU B CA 1
ATOM 2244 C C . GLU B 1 118 ? -28.453 -13.773 -9.32 1 96.19 118 GLU B C 1
ATOM 2246 O O . GLU B 1 118 ? -28.703 -13.938 -8.125 1 96.19 118 GLU B O 1
ATOM 2251 N N . ASP B 1 119 ? -29.391 -13.445 -10.242 1 95.38 119 ASP B N 1
ATOM 2252 C CA . ASP B 1 119 ? -30.766 -13.117 -9.875 1 95.38 119 ASP B CA 1
ATOM 2253 C C . ASP B 1 119 ? -31.5 -14.352 -9.359 1 95.38 119 ASP B C 1
ATOM 2255 O O . ASP B 1 119 ? -32.562 -14.227 -8.727 1 95.38 119 ASP B O 1
ATOM 2259 N N . LYS B 1 120 ? -31.016 -15.516 -9.57 1 95.56 120 LYS B N 1
ATOM 2260 C CA . LYS B 1 120 ? -31.688 -16.75 -9.18 1 95.56 120 LYS B CA 1
ATOM 2261 C C . LYS B 1 120 ? -31.141 -17.281 -7.852 1 95.56 120 LYS B C 1
ATOM 2263 O O . LYS B 1 120 ? -31.641 -18.281 -7.324 1 95.56 120 LYS B O 1
ATOM 2268 N N . ILE B 1 121 ? -30.156 -16.609 -7.285 1 96.56 121 ILE B N 1
ATOM 2269 C CA . ILE B 1 121 ? -29.594 -17.047 -6.012 1 96.56 121 ILE B CA 1
ATOM 2270 C C . ILE B 1 121 ? -30.594 -16.781 -4.887 1 96.56 121 ILE B C 1
ATOM 2272 O O . ILE B 1 121 ? -31.062 -15.648 -4.73 1 96.56 121 ILE B O 1
ATOM 2276 N N . PRO B 1 122 ? -30.953 -17.75 -4.105 1 95.25 122 PRO B N 1
ATOM 2277 C CA . PRO B 1 122 ? -31.891 -17.578 -3.002 1 95.25 122 PRO B CA 1
ATOM 2278 C C . PRO B 1 122 ? -31.469 -16.469 -2.033 1 95.25 122 PRO B C 1
ATOM 2280 O O . PRO B 1 122 ? -30.281 -16.25 -1.837 1 95.25 122 PRO B O 1
ATOM 2283 N N . GLU B 1 123 ? -32.375 -15.867 -1.38 1 95.31 123 GLU B N 1
ATOM 2284 C CA . GLU B 1 123 ? -32.188 -14.727 -0.499 1 95.31 123 GLU B CA 1
ATOM 2285 C C . GLU B 1 123 ? -31.391 -15.117 0.741 1 95.31 123 GLU B C 1
ATOM 2287 O O . GLU B 1 123 ? -30.641 -14.305 1.299 1 95.31 123 GLU B O 1
ATOM 2292 N N . GLU B 1 124 ? -31.453 -16.406 1.123 1 95.25 124 GLU B N 1
ATOM 2293 C CA . GLU B 1 124 ? -30.812 -16.891 2.348 1 95.25 124 GLU B CA 1
ATOM 2294 C C . GLU B 1 124 ? -29.297 -16.766 2.264 1 95.25 124 GLU B C 1
ATOM 2296 O O . GLU B 1 124 ? -28.609 -16.766 3.287 1 95.25 124 GLU B O 1
ATOM 2301 N N . TYR B 1 125 ? -28.766 -16.578 1.022 1 96.94 125 TYR B N 1
ATOM 2302 C CA . TYR B 1 125 ? -27.312 -16.516 0.854 1 96.94 125 TYR B CA 1
ATOM 2303 C C . TYR B 1 125 ? -26.844 -15.062 0.8 1 96.94 125 TYR B C 1
ATOM 2305 O O . TYR B 1 125 ? -25.641 -14.805 0.701 1 96.94 125 TYR B O 1
ATOM 2313 N N . TRP B 1 126 ? -27.688 -14.148 0.896 1 97.12 126 TRP B N 1
ATOM 2314 C CA . TRP B 1 126 ? -27.359 -12.727 0.897 1 97.12 126 TRP B CA 1
ATOM 2315 C C . TRP B 1 126 ? -27.406 -12.156 2.311 1 97.12 126 TRP B C 1
ATOM 2317 O O . TRP B 1 126 ? -28.422 -12.297 3.002 1 97.12 126 TRP B O 1
ATOM 2327 N N . ILE B 1 127 ? -26.266 -11.484 2.654 1 97.5 127 ILE B N 1
ATOM 2328 C CA . ILE B 1 127 ? -26.188 -10.883 3.984 1 97.5 127 ILE B CA 1
ATOM 2329 C C . ILE B 1 127 ? -26.5 -9.391 3.9 1 97.5 127 ILE B C 1
ATOM 2331 O O . ILE B 1 127 ? -25.797 -8.648 3.205 1 97.5 127 ILE B O 1
ATOM 2335 N N . LYS B 1 128 ? -27.453 -9.008 4.598 1 95.69 128 LYS B N 1
ATOM 2336 C CA . LYS B 1 128 ? -27.844 -7.598 4.637 1 95.69 128 LYS B CA 1
ATOM 2337 C C . LYS B 1 128 ? -26.719 -6.738 5.219 1 95.69 128 LYS B C 1
ATOM 2339 O O . LYS B 1 128 ? -26.094 -7.117 6.215 1 95.69 128 LYS B O 1
ATOM 2344 N N . GLN B 1 129 ? -26.422 -5.625 4.543 1 97.12 129 GLN B N 1
ATOM 2345 C CA . GLN B 1 129 ? -25.391 -4.699 5.008 1 97.12 129 GLN B CA 1
ATOM 2346 C C . GLN B 1 129 ? -26.016 -3.512 5.742 1 97.12 129 GLN B C 1
ATOM 2348 O O . GLN B 1 129 ? -27.078 -3.023 5.355 1 97.12 129 GLN B O 1
ATOM 2353 N N . ASP B 1 130 ? -25.422 -3.109 6.777 1 95.75 130 ASP B N 1
ATOM 2354 C CA . ASP B 1 130 ? -25.891 -1.928 7.492 1 95.75 130 ASP B CA 1
ATOM 2355 C C . ASP B 1 130 ? -25.844 -0.688 6.602 1 95.75 130 ASP B C 1
ATOM 2357 O O . ASP B 1 130 ? -24.891 -0.515 5.832 1 95.75 130 ASP B O 1
ATOM 2361 N N . PRO B 1 131 ? -26.766 0.088 6.77 1 96.5 131 PRO B N 1
ATOM 2362 C CA . PRO B 1 131 ? -26.719 1.328 5.992 1 96.5 131 PRO B CA 1
ATOM 2363 C C . PRO B 1 131 ? -25.516 2.205 6.344 1 96.5 131 PRO B C 1
ATOM 2365 O O . PRO B 1 131 ? -24.984 2.113 7.453 1 96.5 131 PRO B O 1
ATOM 2368 N N . LYS B 1 132 ? -25.172 2.965 5.375 1 97.31 132 LYS B N 1
ATOM 2369 C CA . LYS B 1 132 ? -24.047 3.885 5.562 1 97.31 132 LYS B CA 1
ATOM 2370 C C . LYS B 1 132 ? -24.547 5.324 5.688 1 97.31 132 LYS B C 1
ATOM 2372 O O . LYS B 1 132 ? -25.438 5.742 4.957 1 97.31 132 LYS B O 1
ATOM 2377 N N . LEU B 1 133 ? -23.906 6.027 6.516 1 97.25 133 LEU B N 1
ATOM 2378 C CA . LEU B 1 133 ? -24.281 7.414 6.742 1 97.25 133 LEU B CA 1
ATOM 2379 C C . LEU B 1 133 ? -23.781 8.305 5.609 1 97.25 133 LEU B C 1
ATOM 2381 O O . LEU B 1 133 ? -22.609 8.234 5.223 1 97.25 133 LEU B O 1
ATOM 2385 N N . ASP B 1 134 ? -24.641 9.023 5.059 1 97.12 134 ASP B N 1
ATOM 2386 C CA . ASP B 1 134 ? -24.266 10.055 4.102 1 97.12 134 ASP B CA 1
ATOM 2387 C C . ASP B 1 134 ? -23.797 11.32 4.816 1 97.12 134 ASP B C 1
ATOM 2389 O O . ASP B 1 134 ? -24.562 12.266 4.988 1 97.12 134 ASP B O 1
ATOM 2393 N N . LYS B 1 135 ? -22.531 11.352 5.094 1 96.5 135 LYS B N 1
ATOM 2394 C CA . LYS B 1 135 ? -21.969 12.445 5.887 1 96.5 135 LYS B CA 1
ATOM 2395 C C . LYS B 1 135 ? -22.016 13.758 5.113 1 96.5 135 LYS B C 1
ATOM 2397 O O . LYS B 1 135 ? -22.172 14.828 5.707 1 96.5 135 LYS B O 1
ATOM 2402 N N . ALA B 1 136 ? -21.938 13.641 3.859 1 96.5 136 ALA B N 1
ATOM 2403 C CA . ALA B 1 136 ? -21.984 14.852 3.045 1 96.5 136 ALA B CA 1
ATOM 2404 C C . ALA B 1 136 ? -23.344 15.523 3.115 1 96.5 136 ALA B C 1
ATOM 2406 O O . ALA B 1 136 ? -23.438 16.734 3.279 1 96.5 136 ALA B O 1
ATOM 2407 N N . LEU B 1 137 ? -24.344 14.727 2.965 1 95.31 137 LEU B N 1
ATOM 2408 C CA . LEU B 1 137 ? -25.703 15.242 3.035 1 95.31 137 LEU B CA 1
ATOM 2409 C C . LEU B 1 137 ? -26.016 15.781 4.43 1 95.31 137 LEU B C 1
ATOM 2411 O O . LEU B 1 137 ? -26.641 16.828 4.566 1 95.31 137 LEU B O 1
ATOM 2415 N N . LEU B 1 138 ? -25.562 15.031 5.426 1 96.31 138 LEU B N 1
ATOM 2416 C CA . LEU B 1 138 ? -25.781 15.461 6.805 1 96.31 138 LEU B CA 1
ATOM 2417 C C . LEU B 1 138 ? -25.078 16.797 7.07 1 96.31 138 LEU B C 1
ATOM 2419 O O . LEU B 1 138 ? -25.656 17.672 7.723 1 96.31 138 LEU B O 1
ATOM 2423 N N . LYS B 1 139 ? -23.875 16.938 6.57 1 96.25 139 LYS B N 1
ATOM 2424 C CA . LYS B 1 139 ? -23.109 18.172 6.727 1 96.25 139 LYS B CA 1
ATOM 2425 C C . LYS B 1 139 ? -23.859 19.359 6.156 1 96.25 139 LYS B C 1
ATOM 2427 O O . LYS B 1 139 ? -23.969 20.406 6.805 1 96.25 139 LYS B O 1
ATOM 2432 N N . LYS B 1 140 ? -24.453 19.266 5 1 95.44 140 LYS B N 1
ATOM 2433 C CA . LYS B 1 140 ? -25.203 20.328 4.344 1 95.44 140 LYS B CA 1
ATOM 2434 C C . LYS B 1 140 ? -26.406 20.734 5.172 1 95.44 140 LYS B C 1
ATOM 2436 O O . LYS B 1 140 ? -26.688 21.922 5.332 1 95.44 140 LYS B O 1
ATOM 2441 N N . TRP B 1 141 ? -27.047 19.719 5.68 1 94 141 TRP B N 1
ATOM 2442 C CA . TRP B 1 141 ? -28.234 19.984 6.477 1 94 141 TRP B CA 1
ATOM 2443 C C . TRP B 1 141 ? -27.891 20.672 7.785 1 94 141 TRP B C 1
ATOM 2445 O O . TRP B 1 141 ? -28.562 21.625 8.195 1 94 141 TRP B O 1
ATOM 2455 N N . LEU B 1 142 ? -26.812 20.266 8.422 1 95.81 142 LEU B N 1
ATOM 2456 C CA . LEU B 1 142 ? -26.406 20.766 9.727 1 95.81 142 LEU B CA 1
ATOM 2457 C C . LEU B 1 142 ? -25.969 22.219 9.641 1 95.81 142 LEU B C 1
ATOM 2459 O O . LEU B 1 142 ? -26 22.953 10.633 1 95.81 142 LEU B O 1
ATOM 2463 N N . LYS B 1 143 ? -25.578 22.641 8.5 1 94.19 143 LYS B N 1
ATOM 2464 C CA . LYS B 1 143 ? -25.156 24.031 8.305 1 94.19 143 LYS B CA 1
ATOM 2465 C C . LYS B 1 143 ? -26.297 25 8.633 1 94.19 143 LYS B C 1
ATOM 2467 O O . LYS B 1 143 ? -26.062 26.062 9.203 1 94.19 143 LYS B O 1
ATOM 2472 N N . ASP B 1 144 ? -27.547 24.641 8.352 1 93.5 144 ASP B N 1
ATOM 2473 C CA . ASP B 1 144 ? -28.688 25.547 8.5 1 93.5 144 ASP B CA 1
ATOM 2474 C C . ASP B 1 144 ? -29.625 25.047 9.594 1 93.5 144 ASP B C 1
ATOM 2476 O O . ASP B 1 144 ? -30.578 25.734 9.953 1 93.5 144 ASP B O 1
ATOM 2480 N N . ASN B 1 145 ? -29.328 23.828 10.125 1 93.19 145 ASN B N 1
ATOM 2481 C CA . ASN B 1 145 ? -30.219 23.219 11.109 1 93.19 145 ASN B CA 1
ATOM 2482 C C . ASN B 1 145 ? -29.453 22.625 12.281 1 93.19 145 ASN B C 1
ATOM 2484 O O . ASN B 1 145 ? -29.125 21.438 12.266 1 93.19 145 ASN B O 1
ATOM 2488 N N . PRO B 1 146 ? -29.156 23.469 13.227 1 90.56 146 PRO B N 1
ATOM 2489 C CA . PRO B 1 146 ? -28.469 22.906 14.391 1 90.56 146 PRO B CA 1
ATOM 2490 C C . PRO B 1 146 ? -29.297 21.844 15.102 1 90.56 146 PRO B C 1
ATOM 2492 O O . PRO B 1 146 ? -30.516 22 15.266 1 90.56 146 PRO B O 1
ATOM 2495 N N . GLU B 1 147 ? -28.719 20.656 15.289 1 91.19 147 GLU B N 1
ATOM 2496 C CA . GLU B 1 147 ? -29.375 19.531 15.961 1 91.19 147 GLU B CA 1
ATOM 2497 C C . GLU B 1 147 ? -28.547 19.016 17.125 1 91.19 147 GLU B C 1
ATOM 2499 O O . GLU B 1 147 ? -27.344 19.281 17.203 1 91.19 147 GLU B O 1
ATOM 2504 N N . ASP B 1 148 ? -29.156 18.266 17.953 1 93.38 148 ASP B N 1
ATOM 2505 C CA . ASP B 1 148 ? -28.469 17.734 19.141 1 93.38 148 ASP B CA 1
ATOM 2506 C C . ASP B 1 148 ? -27.703 16.469 18.812 1 93.38 148 ASP B C 1
ATOM 2508 O O . ASP B 1 148 ? -26.734 16.125 19.484 1 93.38 148 ASP B O 1
ATOM 2512 N N . PHE B 1 149 ? -28.031 15.797 17.812 1 96.38 149 PHE B N 1
ATOM 2513 C CA . PHE B 1 149 ? -27.484 14.469 17.609 1 96.38 149 PHE B CA 1
ATOM 2514 C C . PHE B 1 149 ? -26.172 14.539 16.828 1 96.38 149 PHE B C 1
ATOM 2516 O O . PHE B 1 149 ? -25.422 13.562 16.766 1 96.38 149 PHE B O 1
ATOM 2523 N N . ALA B 1 150 ? -25.812 15.672 16.25 1 97.5 150 ALA B N 1
ATOM 2524 C CA . ALA B 1 150 ? -24.578 15.883 15.523 1 97.5 150 ALA B CA 1
ATOM 2525 C C . ALA B 1 150 ? -24.25 17.359 15.398 1 97.5 150 ALA B C 1
ATOM 2527 O O . ALA B 1 150 ? -25.141 18.219 15.516 1 97.5 150 ALA B O 1
ATOM 2528 N N . HIS B 1 151 ? -22.984 17.672 15.32 1 97.12 151 HIS B N 1
ATOM 2529 C CA . HIS B 1 151 ? -22.594 19.062 15.109 1 97.12 151 HIS B CA 1
ATOM 2530 C C . HIS B 1 151 ? -21.375 19.156 14.195 1 97.12 151 HIS B C 1
ATOM 2532 O O . HIS B 1 151 ? -20.719 18.156 13.906 1 97.12 151 HIS B O 1
ATOM 2538 N N . LEU B 1 152 ? -21.078 20.297 13.664 1 96.94 152 LEU B N 1
ATOM 2539 C CA . LEU B 1 152 ? -19.922 20.562 12.797 1 96.94 152 LEU B CA 1
ATOM 2540 C C . LEU B 1 152 ? -18.75 21.094 13.602 1 96.94 152 LEU B C 1
ATOM 2542 O O . LEU B 1 152 ? -18.922 21.891 14.523 1 96.94 152 LEU B O 1
ATOM 2546 N N . GLU B 1 153 ? -17.578 20.484 13.352 1 95.94 153 GLU B N 1
ATOM 2547 C CA . GLU B 1 153 ? -16.328 20.984 13.93 1 95.94 153 GLU B CA 1
ATOM 2548 C C . GLU B 1 153 ? -15.359 21.422 12.836 1 95.94 153 GLU B C 1
ATOM 2550 O O . GLU B 1 153 ? -15.266 20.797 11.789 1 95.94 153 GLU B O 1
ATOM 2555 N N . GLN B 1 154 ? -14.734 22.516 13.062 1 94.69 154 GLN B N 1
ATOM 2556 C CA . GLN B 1 154 ? -13.812 23.078 12.086 1 94.69 154 GLN B CA 1
ATOM 2557 C C . GLN B 1 154 ? -12.438 23.312 12.695 1 94.69 154 GLN B C 1
ATOM 2559 O O . GLN B 1 154 ? -12.305 23.969 13.734 1 94.69 154 GLN B O 1
ATOM 2564 N N . SER B 1 155 ? -11.414 22.703 12.188 1 96 155 SER B N 1
ATOM 2565 C CA . SER B 1 155 ? -10.031 22.906 12.609 1 96 155 SER B CA 1
ATOM 2566 C C . SER B 1 155 ? -9.32 23.906 11.703 1 96 155 SER B C 1
ATOM 2568 O O . SER B 1 155 ? -9.914 24.438 10.766 1 96 155 SER B O 1
ATOM 2570 N N . GLU B 1 156 ? -8.164 24.297 12.156 1 96.69 156 GLU B N 1
ATOM 2571 C CA . GLU B 1 156 ? -7.352 25.188 11.336 1 96.69 156 GLU B CA 1
ATOM 2572 C C . GLU B 1 156 ? -6.023 24.531 10.961 1 96.69 156 GLU B C 1
ATOM 2574 O O . GLU B 1 156 ? -5.652 23.5 11.539 1 96.69 156 GLU B O 1
ATOM 2579 N N . GLY B 1 157 ? -5.441 25.062 9.906 1 97.25 157 GLY B N 1
ATOM 2580 C CA . GLY B 1 157 ? -4.141 24.578 9.492 1 97.25 157 GLY B CA 1
ATOM 2581 C C . GLY B 1 157 ? -3.297 25.625 8.797 1 97.25 157 GLY B C 1
ATOM 2582 O O . GLY B 1 157 ? -3.832 26.594 8.25 1 97.25 157 GLY B O 1
ATOM 2583 N N . LEU B 1 158 ? -1.988 25.406 8.836 1 98.5 158 LEU B N 1
ATOM 2584 C CA . LEU B 1 158 ? -1.043 26.328 8.203 1 98.5 158 LEU B CA 1
ATOM 2585 C C . LEU B 1 158 ? -0.865 25.984 6.727 1 98.5 158 LEU B C 1
ATOM 2587 O O . LEU B 1 158 ? -0.701 24.812 6.371 1 98.5 158 LEU B O 1
ATOM 2591 N N . ARG B 1 159 ? -1.043 27 5.891 1 98.25 159 ARG B N 1
ATOM 2592 C CA . ARG B 1 159 ? -0.715 26.906 4.473 1 98.25 159 ARG B CA 1
ATOM 2593 C C . ARG B 1 159 ? 0.534 27.703 4.141 1 98.25 159 ARG B C 1
ATOM 2595 O O . ARG B 1 159 ? 0.634 28.875 4.5 1 98.25 159 ARG B O 1
ATOM 2602 N N . ILE B 1 160 ? 1.445 27 3.508 1 98.19 160 ILE B N 1
ATOM 2603 C CA . ILE B 1 160 ? 2.668 27.656 3.061 1 98.19 160 ILE B CA 1
ATOM 2604 C C . ILE B 1 160 ? 2.721 27.656 1.533 1 98.19 160 ILE B C 1
ATOM 2606 O O . ILE B 1 160 ? 2.607 26.609 0.898 1 98.19 160 ILE B O 1
ATOM 2610 N N . ARG B 1 161 ? 2.781 28.828 0.979 1 94.25 161 ARG B N 1
ATOM 2611 C CA . ARG B 1 161 ? 2.814 28.984 -0.473 1 94.25 161 ARG B CA 1
ATOM 2612 C C . ARG B 1 161 ? 4.082 29.703 -0.922 1 94.25 161 ARG B C 1
ATOM 2614 O O . ARG B 1 161 ? 4.629 30.531 -0.187 1 94.25 161 ARG B O 1
#

InterPro domains:
  IPR008840 Siphovirus Gp157 [PF05565] (3-161)

Secondary structure (DSSP, 8-state):
---SS---HHHHHHHHHHH-TTS-HHHHHHHHHT--S-HHHHHHHHHHHHHHHHHHHHHHHHHHHHHHHHHHHHHHHHHHHHHHHHHHHHHHT--EEE-SS-EEEEEEPPPEEEES-GGGS-GGGEEEEEEEE-HHHHHHHHHH---SSEEEE--EEEEE-/---SS---HHHHHHHHHHH-TTS-HHHHHHHHHT--S-HHHHHHHHHHHHHHHHHHHHHHHHHHHHHHHHHHHHHHHHHHHHHHHHHHHHHHT--EEE-SS-EEEEEEPPPEEEES-GGGS-GGGEEEEEEEE-HHHHHHHHHH---SSEEEE--EEEEE-

Nearest PDB structures (foldseek):
  8hpp-assembly1_C  TM=5.541E-01  e=5.339E-01  Homo sapiens
  7bv7-assembly1_C  TM=6.038E-01  e=1.210E+00  Homo sapiens
  8hpp-assembly1_C  TM=5.535E-01  e=5.769E-01  Homo sapiens
  7bv7-assembly1_C  TM=6.034E-01  e=1.220E+00  Homo sapiens

Foldseek 3Di:
DDQPDDADPLLVVLLVQVVDPVHDVVVSVVSLVPDDDDPVVSVVRVVSSVVRVVVVVVVVVVVVVVVVVVVVVVVVVVVVVVVVVCVVCVVVVNQWDDDPVDTHHDDDDPDDDDDDDPVPDDPVPDDDDDDDDPVVVVVVVCVVDPDDVDHDDDDDDDDDD/DDQPDDADPLLVVLLVQVVDPVHDVVVSVVSLVPDDDDPVVSVVRVVSSVVRVVVVVVVVVVVVVVVVVVVVVVVVVVVVVVVVVCVVCVVVVNQWDDDPPDTHHDDDDPDDDDDDDPVPDDPVPDDDDDDDDPVVVVVVVCVVDPDDVDHDDDDDDDDDD

Radius of gyration: 30.18 Å; Cα contacts (8 Å, |Δi|>4): 386; chains: 2; bounding box: 59×75×47 Å

pLDDT: mean 93.75, std 6.03, range [59.06, 98.75]